Protein AF-A0A183C0P4-F1 (afdb_monomer_lite)

Organism: Globodera pallida (NCBI:txid36090)

Structure (mmCIF, N/CA/C/O backbone):
data_AF-A0A183C0P4-F1
#
_entry.id   AF-A0A183C0P4-F1
#
loop_
_atom_site.group_PDB
_atom_site.id
_atom_site.type_symbol
_atom_site.label_atom_id
_atom_site.label_alt_id
_atom_site.label_comp_id
_atom_site.label_asym_id
_atom_site.label_entity_id
_atom_site.label_seq_id
_atom_site.pdbx_PDB_ins_code
_atom_site.Cartn_x
_atom_site.Cartn_y
_atom_site.Cartn_z
_atom_site.occupancy
_atom_site.B_iso_or_equiv
_atom_site.auth_seq_id
_atom_site.auth_comp_id
_atom_site.auth_asym_id
_atom_site.auth_atom_id
_atom_site.pdbx_PDB_model_num
ATOM 1 N N . MET A 1 1 ? 3.835 -8.643 -32.134 1.00 53.38 1 MET A N 1
ATOM 2 C CA . MET A 1 1 ? 2.927 -7.963 -31.180 1.00 53.38 1 MET A CA 1
ATOM 3 C C . MET A 1 1 ? 2.894 -8.768 -29.889 1.00 53.38 1 MET A C 1
ATOM 5 O O . MET A 1 1 ? 2.517 -9.927 -29.949 1.00 53.38 1 MET A O 1
ATOM 9 N N . LEU A 1 2 ? 3.264 -8.179 -28.748 1.00 73.44 2 LEU A N 1
ATOM 10 C CA . LEU A 1 2 ? 3.282 -8.839 -27.427 1.00 73.44 2 LEU A CA 1
ATOM 11 C C . LEU A 1 2 ? 1.984 -8.591 -26.624 1.00 73.44 2 LEU A C 1
ATOM 13 O O . LEU A 1 2 ? 1.970 -8.641 -25.401 1.00 73.44 2 LEU A O 1
ATOM 17 N N . LYS A 1 3 ? 0.866 -8.333 -27.316 1.00 83.62 3 LYS A N 1
ATOM 18 C CA . LYS A 1 3 ? -0.416 -7.901 -26.720 1.00 83.62 3 LYS A CA 1
ATOM 19 C C . LYS A 1 3 ? -1.080 -8.937 -25.799 1.00 83.62 3 LYS A C 1
ATOM 21 O O . LYS A 1 3 ? -2.045 -8.601 -25.120 1.00 83.62 3 LYS A O 1
ATOM 26 N N . ALA A 1 4 ? -0.609 -10.182 -25.822 1.00 88.38 4 ALA A N 1
ATOM 27 C CA . ALA A 1 4 ? -1.106 -11.281 -24.996 1.00 88.38 4 ALA A CA 1
ATOM 28 C C . ALA A 1 4 ? -0.128 -11.692 -23.883 1.00 88.38 4 ALA A C 1
ATOM 30 O O . ALA A 1 4 ? -0.380 -12.677 -23.203 1.00 88.38 4 ALA A O 1
ATOM 31 N N . LEU A 1 5 ? 0.995 -10.984 -23.724 1.00 89.06 5 LEU A N 1
ATOM 32 C CA . LEU A 1 5 ? 1.997 -11.346 -22.731 1.00 89.06 5 LEU A CA 1
ATOM 33 C C . LEU A 1 5 ? 1.504 -10.987 -21.325 1.00 89.06 5 LEU A C 1
ATOM 35 O O . LEU A 1 5 ? 1.237 -9.821 -21.045 1.00 89.06 5 LEU A O 1
ATOM 39 N N . GLU A 1 6 ? 1.411 -11.995 -20.463 1.00 86.94 6 GLU A N 1
ATOM 40 C CA . GLU A 1 6 ? 0.968 -11.867 -19.067 1.00 86.94 6 GLU A CA 1
ATOM 41 C C . GLU A 1 6 ? 2.141 -11.943 -18.079 1.00 86.94 6 GLU A C 1
ATOM 43 O O . GLU A 1 6 ? 2.114 -11.314 -17.023 1.00 86.94 6 GLU A O 1
ATOM 48 N N . PHE A 1 7 ? 3.211 -12.652 -18.446 1.00 85.75 7 PHE A N 1
ATOM 49 C CA . PHE A 1 7 ? 4.381 -12.874 -17.601 1.00 85.75 7 PHE A CA 1
ATOM 50 C C . PHE A 1 7 ? 5.645 -12.489 -18.361 1.00 85.75 7 PHE A C 1
ATOM 52 O O . PHE A 1 7 ? 5.906 -13.011 -19.447 1.00 85.75 7 PHE A O 1
ATOM 59 N N . LEU A 1 8 ? 6.446 -11.599 -17.780 1.00 89.44 8 LEU A N 1
ATOM 60 C CA . LEU A 1 8 ? 7.737 -11.200 -18.326 1.00 89.44 8 LEU A CA 1
ATOM 61 C C . LEU A 1 8 ? 8.801 -11.235 -17.231 1.00 89.44 8 LEU A C 1
ATOM 63 O O . LEU A 1 8 ? 8.729 -10.494 -16.253 1.00 89.44 8 LEU A O 1
ATOM 67 N N . ASN A 1 9 ? 9.803 -12.095 -17.414 1.00 87.38 9 ASN A N 1
ATOM 68 C CA . ASN A 1 9 ? 10.967 -12.172 -16.542 1.00 87.38 9 ASN A CA 1
ATOM 69 C C . ASN A 1 9 ? 12.213 -11.719 -17.305 1.00 87.38 9 ASN A C 1
ATOM 71 O O . ASN A 1 9 ? 12.623 -12.355 -18.274 1.00 87.38 9 ASN A O 1
ATOM 75 N N . LEU A 1 10 ? 12.799 -10.617 -16.849 1.00 92.56 10 LEU A N 1
ATOM 76 C CA . LEU A 1 10 ? 14.037 -10.029 -17.351 1.00 92.56 10 LEU A CA 1
ATOM 77 C C . LEU A 1 10 ? 15.047 -9.832 -16.209 1.00 92.56 10 LEU A C 1
ATOM 79 O O . LEU A 1 10 ? 15.930 -8.974 -16.286 1.00 92.56 10 LEU A O 1
ATOM 83 N N . ARG A 1 11 ? 14.941 -10.633 -15.147 1.00 89.88 11 ARG A N 1
ATOM 84 C CA . ARG A 1 11 ? 15.821 -10.596 -13.979 1.00 89.88 11 ARG A CA 1
ATOM 85 C C . ARG A 1 11 ? 17.292 -10.773 -14.353 1.00 89.88 11 ARG A C 1
ATOM 87 O O . ARG A 1 11 ? 17.619 -11.597 -15.205 1.00 89.88 11 ARG A O 1
ATOM 94 N N . ARG A 1 12 ? 18.181 -10.076 -13.636 1.00 92.38 12 ARG A N 1
ATOM 95 C CA . ARG A 1 12 ? 19.647 -10.210 -13.745 1.00 92.38 12 ARG A CA 1
ATOM 96 C C . ARG A 1 12 ? 20.168 -9.990 -15.168 1.00 92.38 12 ARG A C 1
ATOM 98 O O . ARG A 1 12 ? 21.035 -10.722 -15.643 1.00 92.38 12 ARG A O 1
ATOM 105 N N . ASN A 1 13 ? 19.638 -8.968 -15.834 1.00 94.81 13 ASN A N 1
ATOM 106 C CA . ASN A 1 13 ? 20.146 -8.471 -17.109 1.00 94.81 13 ASN A CA 1
ATOM 107 C C . ASN A 1 13 ? 20.877 -7.130 -16.902 1.00 94.81 13 ASN A C 1
ATOM 109 O O . ASN A 1 13 ? 21.280 -6.785 -15.794 1.00 94.81 13 ASN A O 1
ATOM 113 N N . ARG A 1 14 ? 21.116 -6.391 -17.990 1.00 96.81 14 ARG A N 1
ATOM 114 C CA . ARG A 1 14 ? 21.806 -5.087 -17.993 1.00 96.81 14 ARG A CA 1
ATOM 115 C C . ARG A 1 14 ? 20.907 -3.976 -18.538 1.00 96.81 14 ARG A C 1
ATOM 117 O O . ARG A 1 14 ? 21.372 -3.095 -19.255 1.00 96.81 14 ARG A O 1
ATOM 124 N N . LEU A 1 15 ? 19.603 -4.073 -18.283 1.00 97.69 15 LEU A N 1
ATOM 125 C CA . LEU A 1 15 ? 18.639 -3.094 -18.780 1.00 97.69 15 LEU A CA 1
ATOM 126 C C . LEU A 1 15 ? 18.822 -1.767 -18.045 1.00 97.69 15 LEU A C 1
ATOM 128 O O . LEU A 1 15 ? 18.859 -1.748 -16.817 1.00 97.69 15 LEU A O 1
ATOM 132 N N . THR A 1 16 ? 18.901 -0.673 -18.800 1.00 97.38 16 THR A N 1
ATOM 133 C CA . THR A 1 16 ? 18.937 0.703 -18.273 1.00 97.38 16 THR A CA 1
ATOM 134 C C . THR A 1 16 ? 17.588 1.412 -18.387 1.00 97.38 16 THR A C 1
ATOM 136 O O . THR A 1 16 ? 17.300 2.325 -17.616 1.00 97.38 16 THR A O 1
ATOM 139 N N . ALA A 1 17 ? 16.739 0.947 -19.306 1.00 96.94 17 ALA A N 1
ATOM 140 C CA . ALA A 1 17 ? 15.355 1.364 -19.480 1.00 96.94 17 ALA A CA 1
ATOM 141 C C . ALA A 1 17 ? 14.513 0.196 -20.018 1.00 96.94 17 ALA A C 1
ATOM 143 O O . ALA A 1 17 ? 15.042 -0.741 -20.625 1.00 96.94 17 ALA A O 1
ATOM 144 N N . LEU A 1 18 ? 13.197 0.271 -19.823 1.00 97.12 18 LEU A N 1
ATOM 145 C CA . LEU A 1 18 ? 12.224 -0.627 -20.441 1.00 97.12 18 LEU A CA 1
ATOM 146 C C . LEU A 1 18 ? 10.919 0.129 -20.704 1.00 97.12 18 LEU A C 1
ATOM 148 O O . LEU A 1 18 ? 10.439 0.843 -19.828 1.00 97.12 18 LEU A O 1
ATOM 152 N N . ASP A 1 19 ? 10.335 -0.077 -21.883 1.00 96.88 19 ASP A N 1
ATOM 153 C CA . ASP A 1 19 ? 8.991 0.384 -22.233 1.00 96.88 19 ASP A CA 1
ATOM 154 C C . ASP A 1 19 ? 8.048 -0.821 -22.319 1.00 96.88 19 ASP A C 1
ATOM 156 O O . ASP A 1 19 ? 8.285 -1.768 -23.076 1.00 96.88 19 ASP A O 1
ATOM 160 N N . VAL A 1 20 ? 6.985 -0.794 -21.513 1.00 96.25 20 VAL A N 1
ATOM 161 C CA . VAL A 1 20 ? 5.982 -1.861 -21.433 1.00 96.25 20 VAL A CA 1
ATOM 162 C C . VAL A 1 20 ? 4.613 -1.459 -21.983 1.00 96.25 20 VAL A C 1
ATOM 164 O O . VAL A 1 20 ? 3.662 -2.235 -21.893 1.00 96.25 20 VAL A O 1
ATOM 167 N N . THR A 1 21 ? 4.499 -0.293 -22.621 1.00 95.44 21 THR A N 1
ATOM 168 C CA . THR A 1 21 ? 3.240 0.238 -23.177 1.00 95.44 21 THR A CA 1
ATOM 169 C C . THR A 1 21 ? 2.577 -0.703 -24.189 1.00 95.44 21 THR A C 1
ATOM 171 O O . THR A 1 21 ? 1.351 -0.780 -24.267 1.00 95.44 21 THR A O 1
ATOM 174 N N . ALA A 1 22 ? 3.367 -1.483 -24.932 1.00 94.62 22 ALA A N 1
ATOM 175 C CA . ALA A 1 22 ? 2.874 -2.450 -25.914 1.00 94.62 22 ALA A CA 1
ATOM 176 C C . ALA A 1 22 ? 2.404 -3.793 -25.309 1.00 94.62 22 ALA A C 1
ATOM 178 O O . ALA A 1 22 ? 2.001 -4.693 -26.058 1.00 94.62 22 ALA A O 1
ATOM 179 N N . MET A 1 23 ? 2.455 -3.944 -23.981 1.00 95.19 23 MET A N 1
ATOM 180 C CA . MET A 1 23 ? 2.153 -5.180 -23.250 1.00 95.19 23 MET A CA 1
ATOM 181 C C . MET A 1 23 ? 1.043 -4.964 -22.200 1.00 95.19 23 MET A C 1
ATOM 183 O O . MET A 1 23 ? 1.246 -5.206 -21.011 1.00 95.19 23 MET A O 1
ATOM 187 N N . PRO A 1 24 ? -0.166 -4.532 -22.615 1.00 93.50 24 PRO A N 1
ATOM 188 C CA . PRO A 1 24 ? -1.228 -4.102 -21.697 1.00 93.50 24 PRO A CA 1
ATOM 189 C C . PRO A 1 24 ? -1.810 -5.225 -20.824 1.00 93.50 24 PRO A C 1
ATOM 191 O O . PRO A 1 24 ? -2.548 -4.941 -19.886 1.00 93.50 24 PRO A O 1
ATOM 194 N N . LYS A 1 25 ? -1.517 -6.493 -21.144 1.00 91.94 25 LYS A N 1
ATOM 195 C CA . LYS A 1 25 ? -1.995 -7.668 -20.404 1.00 91.94 25 LYS A CA 1
ATOM 196 C C . LYS A 1 25 ? -1.002 -8.197 -19.367 1.00 91.94 25 LYS A C 1
ATOM 198 O O . LYS A 1 25 ? -1.283 -9.223 -18.762 1.00 91.94 25 LYS A O 1
ATOM 203 N N . LEU A 1 26 ? 0.131 -7.523 -19.150 1.00 90.94 26 LEU A N 1
ATOM 204 C CA . LEU A 1 26 ? 1.104 -7.966 -18.154 1.00 90.94 26 LEU A CA 1
ATOM 205 C C . LEU A 1 26 ? 0.479 -8.011 -16.760 1.00 90.94 26 LEU A C 1
ATOM 207 O O . LEU A 1 26 ? -0.015 -7.008 -16.244 1.00 90.94 26 LEU A O 1
ATOM 211 N N . GLU A 1 27 ? 0.567 -9.183 -16.147 1.00 85.50 27 GLU A N 1
ATOM 212 C CA . GLU A 1 27 ? 0.211 -9.441 -14.761 1.00 85.50 27 GLU A CA 1
ATOM 213 C C . GLU A 1 27 ? 1.455 -9.494 -13.871 1.00 85.50 27 GLU A C 1
ATOM 215 O O . GLU A 1 27 ? 1.403 -9.062 -12.718 1.00 85.50 27 GLU A O 1
ATOM 220 N N . VAL A 1 28 ? 2.586 -9.972 -14.401 1.00 83.56 28 VAL A N 1
ATOM 221 C CA . VAL A 1 28 ? 3.858 -10.055 -13.674 1.00 83.56 28 VAL A CA 1
ATOM 222 C C . VAL A 1 28 ? 5.023 -9.565 -14.505 1.00 83.56 28 VAL A C 1
ATOM 224 O O . VAL A 1 28 ? 5.238 -10.017 -15.632 1.00 83.56 28 VAL A O 1
ATOM 227 N N . LEU A 1 29 ? 5.815 -8.696 -13.885 1.00 89.94 29 LEU A N 1
ATOM 228 C CA . LEU A 1 29 ? 7.034 -8.143 -14.445 1.00 89.94 29 LEU A CA 1
ATOM 229 C C . LEU A 1 29 ? 8.174 -8.249 -13.425 1.00 89.94 29 LEU A C 1
ATOM 231 O O . LEU A 1 29 ? 8.151 -7.577 -12.396 1.00 89.94 29 LEU A O 1
ATOM 235 N N . ASP A 1 30 ? 9.163 -9.099 -13.707 1.00 88.50 30 ASP A N 1
ATOM 236 C CA . ASP A 1 30 ? 10.391 -9.219 -12.909 1.00 88.50 30 ASP A CA 1
ATOM 237 C C . ASP A 1 30 ? 11.555 -8.538 -13.635 1.00 88.50 30 ASP A C 1
ATOM 239 O O . ASP A 1 30 ? 12.016 -9.006 -14.678 1.00 88.50 30 ASP A O 1
ATOM 243 N N . LEU A 1 31 ? 12.012 -7.419 -13.076 1.00 95.12 31 LEU A N 1
ATOM 244 C CA . LEU A 1 31 ? 13.144 -6.616 -13.538 1.00 95.12 31 LEU A CA 1
ATOM 245 C C . LEU A 1 31 ? 14.251 -6.551 -12.482 1.00 95.12 31 LEU A C 1
ATOM 247 O O . LEU A 1 31 ? 15.139 -5.700 -12.571 1.00 95.12 31 LEU A O 1
ATOM 251 N N . SER A 1 32 ? 14.225 -7.443 -11.492 1.00 91.62 32 SER A N 1
ATOM 252 C CA . SER A 1 32 ? 15.177 -7.404 -10.386 1.00 91.62 32 SER A CA 1
ATOM 253 C C . SER A 1 32 ? 16.622 -7.621 -10.848 1.00 91.62 32 SER A C 1
ATOM 255 O O . SER A 1 32 ? 16.891 -8.414 -11.754 1.00 91.62 32 SER A O 1
ATOM 257 N N . GLY A 1 33 ? 17.581 -6.934 -10.226 1.00 94.00 33 GLY A N 1
ATOM 258 C CA . GLY A 1 33 ? 19.002 -7.078 -10.553 1.00 94.00 33 GLY A CA 1
ATOM 259 C C . GLY A 1 33 ? 19.375 -6.543 -11.938 1.00 94.00 33 GLY A C 1
ATOM 260 O O . GLY A 1 33 ? 20.144 -7.194 -12.641 1.00 94.00 33 GLY A O 1
ATOM 261 N N . ASN A 1 34 ? 18.796 -5.418 -12.356 1.00 97.62 34 ASN A N 1
ATOM 262 C CA . ASN A 1 34 ? 19.158 -4.708 -13.587 1.00 97.62 34 ASN A CA 1
ATOM 263 C C . ASN A 1 34 ? 19.878 -3.385 -13.246 1.00 97.62 34 ASN A C 1
ATOM 265 O O . ASN A 1 34 ? 20.434 -3.227 -12.163 1.00 97.62 34 ASN A O 1
ATOM 269 N N . SER A 1 35 ? 19.936 -2.440 -14.185 1.00 97.94 35 SER A N 1
ATOM 270 C CA . SER A 1 35 ? 20.538 -1.113 -13.996 1.00 97.94 35 SER A CA 1
ATOM 271 C C . SER A 1 35 ? 19.558 -0.006 -14.384 1.00 97.94 35 SER A C 1
ATOM 273 O O . SER A 1 35 ? 19.957 1.015 -14.947 1.00 97.94 35 SER A O 1
ATOM 275 N N . LEU A 1 36 ? 18.260 -0.229 -14.138 1.00 98.25 36 LEU A N 1
ATOM 276 C CA . LEU A 1 36 ? 17.213 0.732 -14.468 1.00 98.25 36 LEU A CA 1
ATOM 277 C C . LEU A 1 36 ? 17.416 2.002 -13.650 1.00 98.25 36 LEU A C 1
ATOM 279 O O . LEU A 1 36 ? 17.458 1.941 -12.425 1.00 98.25 36 LEU A O 1
ATOM 283 N N . GLN A 1 37 ? 17.531 3.135 -14.339 1.00 96.88 37 GLN A N 1
ATOM 284 C CA . GLN A 1 37 ? 17.696 4.454 -13.714 1.00 96.88 37 GLN A CA 1
ATOM 285 C C . GLN A 1 37 ? 16.361 5.179 -13.543 1.00 96.88 37 GLN A C 1
ATOM 287 O O . GLN A 1 37 ? 16.229 6.071 -12.716 1.00 96.88 37 GLN A O 1
ATOM 292 N N . THR A 1 38 ? 15.354 4.778 -14.319 1.00 96.31 38 THR A N 1
ATOM 293 C CA . THR A 1 38 ? 14.017 5.370 -14.305 1.00 96.31 38 THR A CA 1
ATOM 294 C C . THR A 1 38 ? 12.949 4.288 -14.231 1.00 96.31 38 THR A C 1
ATOM 296 O O . THR A 1 38 ? 13.180 3.124 -14.573 1.00 96.31 38 THR A O 1
ATOM 299 N N . TRP A 1 39 ? 11.764 4.681 -13.763 1.00 97.31 39 TRP A N 1
ATOM 300 C CA . TRP A 1 39 ? 10.588 3.818 -13.752 1.00 97.31 39 TRP A CA 1
ATOM 301 C C . TRP A 1 39 ? 10.276 3.284 -15.167 1.00 97.31 39 TRP A C 1
ATOM 303 O O . TRP A 1 39 ? 10.303 4.077 -16.112 1.00 97.31 39 TRP A O 1
ATOM 313 N N . PRO A 1 40 ? 9.951 1.986 -15.348 1.00 97.19 40 PRO A N 1
ATOM 314 C CA . PRO A 1 40 ? 9.652 1.440 -16.671 1.00 97.19 40 PRO A CA 1
ATOM 315 C C . PRO A 1 40 ? 8.453 2.145 -17.314 1.00 97.19 40 PRO A C 1
ATOM 317 O O . PRO A 1 40 ? 7.376 2.227 -16.719 1.00 97.19 40 PRO A O 1
ATOM 320 N N . ALA A 1 41 ? 8.625 2.633 -18.541 1.00 97.19 41 ALA A N 1
ATOM 321 C CA . ALA A 1 41 ? 7.627 3.458 -19.206 1.00 97.19 41 ALA A CA 1
ATOM 322 C C . ALA A 1 41 ? 6.310 2.689 -19.394 1.00 97.19 41 ALA A C 1
ATOM 324 O O . ALA A 1 41 ? 6.277 1.598 -19.968 1.00 97.19 41 ALA A O 1
ATOM 325 N N . GLY A 1 42 ? 5.216 3.267 -18.892 1.00 95.00 42 GLY A N 1
ATOM 326 C CA . GLY A 1 42 ? 3.873 2.706 -18.989 1.00 95.00 42 GLY A CA 1
ATOM 327 C C . GLY A 1 42 ? 3.528 1.656 -17.931 1.00 95.00 42 GLY A C 1
ATOM 328 O O . GLY A 1 42 ? 2.374 1.227 -17.893 1.00 95.00 42 GLY A O 1
ATOM 329 N N . ALA A 1 43 ? 4.457 1.259 -17.053 1.00 95.31 43 ALA A N 1
ATOM 330 C CA . ALA A 1 43 ? 4.184 0.240 -16.035 1.00 95.31 43 ALA A CA 1
ATOM 331 C C . ALA A 1 43 ? 3.129 0.685 -15.006 1.00 95.31 43 ALA A C 1
ATOM 333 O O . ALA A 1 43 ? 2.363 -0.135 -14.502 1.00 95.31 43 ALA A O 1
ATOM 334 N N . GLU A 1 44 ? 3.021 1.988 -14.743 1.00 93.62 44 GLU A N 1
ATOM 335 C CA . GLU A 1 44 ? 1.995 2.582 -13.883 1.00 93.62 44 GLU A CA 1
ATOM 336 C C . GLU A 1 44 ? 0.584 2.525 -14.493 1.00 93.62 44 GLU A C 1
ATOM 338 O O . GLU A 1 44 ? -0.404 2.615 -13.766 1.00 93.62 44 GLU A O 1
ATOM 343 N N . ASN A 1 45 ? 0.479 2.332 -15.812 1.00 94.31 45 ASN A N 1
ATOM 344 C CA . ASN A 1 45 ? -0.796 2.234 -16.530 1.00 94.31 45 ASN A CA 1
ATOM 345 C C . ASN A 1 45 ? -1.265 0.780 -16.712 1.00 94.31 45 ASN A C 1
ATOM 347 O O . ASN A 1 45 ? -2.365 0.544 -17.214 1.00 94.31 45 ASN A O 1
ATOM 351 N N . LEU A 1 46 ? -0.465 -0.204 -16.286 1.00 91.62 46 LEU A N 1
ATOM 352 C CA . LEU A 1 46 ? -0.837 -1.615 -16.329 1.00 91.62 46 LEU A CA 1
ATOM 353 C C . LEU A 1 46 ? -1.813 -1.938 -15.188 1.00 91.62 46 LEU A C 1
ATOM 355 O O . LEU A 1 46 ? -1.418 -2.308 -14.075 1.00 91.62 46 LEU A O 1
ATOM 359 N N . SER A 1 47 ? -3.109 -1.796 -15.465 1.00 85.94 47 SER A N 1
ATOM 360 C CA . SER A 1 47 ? -4.192 -2.080 -14.511 1.00 85.94 47 SER A CA 1
ATOM 361 C C . SER A 1 47 ? -4.251 -3.553 -14.099 1.00 85.94 47 SER A C 1
ATOM 363 O O . SER A 1 47 ? -4.567 -3.847 -12.949 1.00 85.94 47 SER A O 1
ATOM 365 N N . GLY A 1 48 ? -3.892 -4.464 -15.009 1.00 84.75 48 GLY A N 1
ATOM 366 C CA . GLY A 1 48 ? -3.816 -5.905 -14.757 1.00 84.75 48 GLY A CA 1
ATOM 367 C C . GLY A 1 48 ? -2.556 -6.362 -14.018 1.00 84.75 48 GLY A C 1
ATOM 368 O O . GLY A 1 48 ? -2.509 -7.506 -13.573 1.00 84.75 48 GLY A O 1
ATOM 369 N N . LEU A 1 49 ? -1.551 -5.491 -13.854 1.00 85.69 49 LEU A N 1
ATOM 370 C CA . LEU A 1 49 ? -0.297 -5.858 -13.199 1.00 85.69 49 LEU A CA 1
ATOM 371 C C . LEU A 1 49 ? -0.556 -6.134 -11.717 1.00 85.69 49 LEU A C 1
ATOM 373 O O . LEU A 1 49 ? -1.092 -5.278 -11.010 1.00 85.69 49 LEU A O 1
ATOM 377 N N . LYS A 1 50 ? -0.159 -7.324 -11.271 1.00 79.88 50 LYS A N 1
ATOM 378 C CA . LYS A 1 50 ? -0.288 -7.851 -9.907 1.00 79.88 50 LYS A CA 1
ATOM 379 C C . LYS A 1 50 ? 1.047 -7.846 -9.168 1.00 79.88 50 LYS A C 1
ATOM 381 O O . LYS A 1 50 ? 1.046 -7.811 -7.942 1.00 79.88 50 LYS A O 1
ATOM 386 N N . TRP A 1 51 ? 2.160 -7.892 -9.900 1.00 81.56 51 TRP A N 1
ATOM 387 C CA . TRP A 1 51 ? 3.506 -7.936 -9.335 1.00 81.56 51 TRP A CA 1
ATOM 388 C C . TRP A 1 51 ? 4.519 -7.219 -10.229 1.00 81.56 51 TRP A C 1
ATOM 390 O O . TRP A 1 51 ? 4.628 -7.528 -11.419 1.00 81.56 51 TRP A O 1
ATOM 400 N N . LEU A 1 52 ? 5.280 -6.298 -9.640 1.00 89.38 52 LEU A N 1
ATOM 401 C CA . LEU A 1 52 ? 6.384 -5.580 -10.266 1.00 89.38 52 LEU A CA 1
ATOM 402 C C . LEU A 1 52 ? 7.624 -5.663 -9.375 1.00 89.38 52 LEU A C 1
ATOM 404 O O . LEU A 1 52 ? 7.676 -5.052 -8.310 1.00 89.38 52 LEU A O 1
ATOM 408 N N . ASP A 1 53 ? 8.640 -6.399 -9.811 1.00 88.19 53 ASP A N 1
ATOM 409 C CA . ASP A 1 53 ? 9.910 -6.480 -9.094 1.00 88.19 53 ASP A CA 1
ATOM 410 C C . ASP A 1 53 ? 10.948 -5.555 -9.729 1.00 88.19 53 ASP A C 1
ATOM 412 O O . ASP A 1 53 ? 11.395 -5.794 -10.848 1.00 88.19 53 ASP A O 1
ATOM 416 N N . LEU A 1 54 ? 11.326 -4.499 -9.014 1.00 93.75 54 LEU A N 1
ATOM 417 C CA . LEU A 1 54 ? 12.343 -3.522 -9.407 1.00 93.75 54 LEU A CA 1
ATOM 418 C C . LEU A 1 54 ? 13.521 -3.521 -8.427 1.00 93.75 54 LEU A C 1
ATOM 420 O O . LEU A 1 54 ? 14.302 -2.569 -8.396 1.00 93.75 54 LEU A O 1
ATOM 424 N N . ARG A 1 55 ? 13.671 -4.574 -7.616 1.00 91.81 55 ARG A N 1
ATOM 425 C CA . ARG A 1 55 ? 14.752 -4.650 -6.633 1.00 91.81 55 ARG A CA 1
ATOM 426 C C . ARG A 1 55 ? 16.121 -4.655 -7.290 1.00 91.81 55 ARG A C 1
ATOM 428 O O . ARG A 1 55 ? 16.263 -5.131 -8.414 1.00 91.81 55 ARG A O 1
ATOM 435 N N . ASP A 1 56 ? 17.121 -4.171 -6.566 1.00 94.44 56 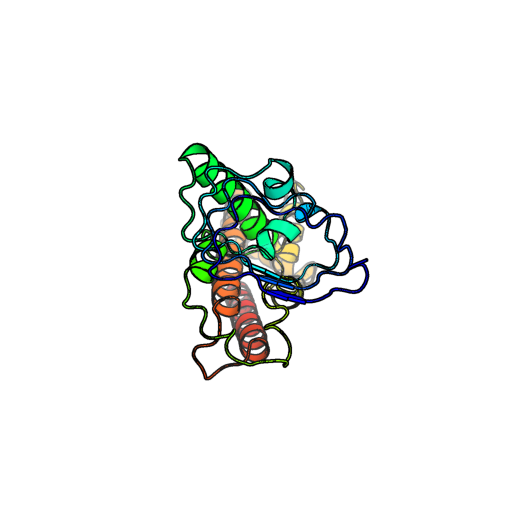ASP A N 1
ATOM 436 C CA . ASP A 1 56 ? 18.518 -4.178 -7.010 1.00 94.44 56 ASP A CA 1
ATOM 437 C C . ASP A 1 56 ? 18.674 -3.531 -8.404 1.00 94.44 56 ASP A C 1
ATOM 439 O O . ASP A 1 56 ? 19.155 -4.152 -9.351 1.00 94.44 56 ASP A O 1
ATOM 443 N N . ASN A 1 57 ? 18.178 -2.300 -8.537 1.00 98.00 57 ASN A N 1
ATOM 444 C CA . ASN A 1 57 ? 18.308 -1.456 -9.727 1.00 98.00 57 ASN A CA 1
ATOM 445 C C . ASN A 1 57 ? 19.022 -0.140 -9.357 1.00 98.00 57 ASN A C 1
ATOM 447 O O . ASN A 1 57 ? 19.668 -0.038 -8.315 1.00 98.00 57 ASN A O 1
ATOM 451 N N . SER A 1 58 ? 18.970 0.865 -10.229 1.00 97.88 58 SER A N 1
ATOM 452 C CA . SER A 1 58 ? 19.646 2.155 -10.056 1.00 97.88 58 SER A CA 1
ATOM 453 C C . SER A 1 58 ? 18.663 3.330 -10.011 1.00 97.88 58 SER A C 1
ATOM 455 O O . SER A 1 58 ? 19.013 4.426 -10.436 1.00 97.88 58 SER A O 1
ATOM 457 N N . LEU A 1 59 ? 17.436 3.104 -9.522 1.00 97.69 59 LEU A N 1
ATOM 458 C CA . LEU A 1 59 ? 16.427 4.156 -9.393 1.00 97.69 59 LEU A CA 1
ATOM 459 C C . LEU A 1 59 ? 16.852 5.158 -8.312 1.00 97.69 59 LEU A C 1
ATOM 461 O O . LEU A 1 59 ? 16.998 4.782 -7.149 1.00 97.69 59 LEU A O 1
ATOM 465 N N . ASP A 1 60 ? 17.013 6.424 -8.691 1.00 96.69 60 ASP A N 1
ATOM 466 C CA . ASP A 1 60 ? 17.283 7.523 -7.754 1.00 96.69 60 ASP A CA 1
ATOM 467 C C . ASP A 1 60 ? 16.000 8.195 -7.238 1.00 96.69 60 ASP A C 1
ATOM 469 O O . ASP A 1 60 ? 15.981 8.792 -6.162 1.00 96.69 60 ASP A O 1
ATOM 473 N N . SER A 1 61 ? 14.906 8.053 -7.985 1.00 96.56 61 SER A N 1
ATOM 474 C CA . SER A 1 61 ? 13.640 8.742 -7.775 1.00 96.56 61 SER A CA 1
ATOM 475 C C . SER A 1 61 ? 12.472 7.934 -8.345 1.00 96.56 61 SER A C 1
ATOM 477 O O . SER A 1 61 ? 12.643 6.953 -9.074 1.00 96.56 61 SER A O 1
ATOM 479 N N . LEU A 1 62 ? 11.251 8.330 -7.977 1.00 96.44 62 LEU A N 1
ATOM 480 C CA . LEU A 1 62 ? 10.011 7.764 -8.503 1.00 96.44 62 LEU A CA 1
ATOM 481 C C . LEU A 1 62 ? 9.147 8.886 -9.087 1.00 96.44 62 LEU A C 1
ATOM 483 O O . LEU A 1 62 ? 9.069 9.957 -8.482 1.00 96.44 62 LEU A O 1
ATOM 487 N N . PRO A 1 63 ? 8.443 8.651 -10.208 1.00 95.94 63 PRO A N 1
ATOM 488 C CA . PRO A 1 63 ? 7.484 9.615 -10.730 1.00 95.94 63 PRO A CA 1
ATOM 489 C C . PRO A 1 63 ? 6.401 9.950 -9.695 1.00 95.94 63 PRO A C 1
ATOM 491 O O . PRO A 1 63 ? 5.892 9.056 -9.015 1.00 95.94 63 PRO A O 1
ATOM 494 N N . GLU A 1 64 ? 5.957 11.209 -9.642 1.00 94.50 64 GLU A N 1
ATOM 495 C CA . GLU A 1 64 ? 4.878 11.645 -8.736 1.00 94.50 64 GLU A CA 1
ATOM 496 C C . GLU A 1 64 ? 3.614 10.788 -8.880 1.00 94.50 64 GLU A C 1
ATOM 498 O O . GLU A 1 64 ? 2.970 10.428 -7.898 1.00 94.50 64 GLU A O 1
ATOM 503 N N . ARG A 1 65 ? 3.289 10.388 -10.115 1.00 93.56 65 ARG A N 1
ATOM 504 C CA . ARG A 1 65 ? 2.143 9.523 -10.412 1.00 93.56 65 ARG A CA 1
ATOM 505 C C . ARG A 1 65 ? 2.259 8.149 -9.748 1.00 93.56 65 ARG A C 1
ATOM 507 O O . ARG A 1 65 ? 1.260 7.635 -9.259 1.00 93.56 65 ARG A O 1
ATOM 514 N N . VAL A 1 66 ? 3.461 7.572 -9.693 1.00 94.69 66 VAL A N 1
ATOM 515 C CA . VAL A 1 66 ? 3.708 6.299 -8.996 1.00 94.69 66 VAL A CA 1
ATOM 516 C C . VAL A 1 66 ? 3.504 6.489 -7.496 1.00 94.69 66 VAL A C 1
ATOM 518 O O . VAL A 1 66 ? 2.818 5.690 -6.870 1.00 94.69 66 VAL A O 1
ATOM 521 N N . LEU A 1 67 ? 4.015 7.588 -6.935 1.00 94.25 67 LEU A N 1
ATOM 522 C CA . LEU A 1 67 ? 3.846 7.929 -5.521 1.00 94.25 67 LEU A CA 1
ATOM 523 C C . LEU A 1 67 ? 2.394 8.247 -5.134 1.00 94.25 67 LEU A C 1
ATOM 525 O O . LEU A 1 67 ? 2.029 8.090 -3.970 1.00 94.25 67 LEU A O 1
ATOM 529 N N . ALA A 1 68 ? 1.569 8.707 -6.074 1.00 92.69 68 ALA A N 1
ATOM 530 C CA . ALA A 1 68 ? 0.168 9.054 -5.844 1.00 92.69 68 ALA A CA 1
ATOM 531 C C . ALA A 1 68 ? -0.788 7.853 -5.936 1.00 92.69 68 ALA A C 1
ATOM 533 O O . ALA A 1 68 ? -1.857 7.885 -5.330 1.00 92.69 68 ALA A O 1
ATOM 534 N N . ILE A 1 69 ? -0.428 6.803 -6.683 1.00 90.00 69 ILE A N 1
ATOM 535 C CA . ILE A 1 69 ? -1.306 5.654 -6.928 1.00 90.00 69 ILE A CA 1
ATOM 536 C C . ILE A 1 69 ? -0.937 4.504 -5.987 1.00 90.00 69 ILE A C 1
ATOM 538 O O . ILE A 1 69 ? -0.031 3.713 -6.254 1.00 90.00 69 ILE A O 1
ATOM 542 N N . ASP A 1 70 ? -1.705 4.370 -4.907 1.00 88.00 70 ASP A N 1
ATOM 543 C CA . ASP A 1 70 ? -1.485 3.370 -3.855 1.00 88.00 70 ASP A CA 1
ATOM 544 C C . ASP A 1 70 ? -1.391 1.935 -4.404 1.00 88.00 70 ASP A C 1
ATOM 546 O O . ASP A 1 70 ? -0.526 1.163 -3.993 1.00 88.00 70 ASP A O 1
ATOM 550 N N . SER A 1 71 ? -2.225 1.584 -5.388 1.00 83.69 71 SER A N 1
ATOM 551 C CA . SER A 1 71 ? -2.228 0.248 -6.000 1.00 83.69 71 SER A CA 1
ATOM 552 C C . SER A 1 71 ? -0.969 -0.062 -6.810 1.00 83.69 71 SER A C 1
ATOM 554 O O . SER A 1 71 ? -0.619 -1.233 -6.942 1.00 83.69 71 SER A O 1
ATOM 556 N N . VAL A 1 72 ? -0.278 0.954 -7.342 1.00 88.94 72 VAL A N 1
ATOM 557 C CA . VAL A 1 72 ? 1.001 0.787 -8.047 1.00 88.94 72 VAL A CA 1
ATOM 558 C C . VAL A 1 72 ? 2.118 0.543 -7.046 1.00 88.94 72 VAL A C 1
ATOM 560 O O . VAL A 1 72 ? 2.896 -0.390 -7.229 1.00 88.94 72 VAL A O 1
ATOM 563 N N . LEU A 1 73 ? 2.168 1.306 -5.955 1.00 88.25 73 LEU A N 1
ATOM 564 C CA . LEU A 1 73 ? 3.164 1.085 -4.906 1.00 88.25 73 LEU A CA 1
ATOM 565 C C . LEU A 1 73 ? 2.980 -0.264 -4.204 1.00 88.25 73 LEU A C 1
ATOM 567 O O . LEU A 1 73 ? 3.959 -0.971 -4.003 1.00 88.25 73 LEU A O 1
ATOM 571 N N . LEU A 1 74 ? 1.740 -0.661 -3.899 1.00 81.31 74 LEU A N 1
ATOM 572 C CA . LEU A 1 74 ? 1.434 -1.929 -3.220 1.00 81.31 74 LEU A CA 1
ATOM 573 C C . LEU A 1 74 ? 1.900 -3.176 -3.984 1.00 81.31 74 LEU A C 1
ATOM 575 O O . LEU A 1 74 ? 2.158 -4.205 -3.366 1.00 81.31 74 LEU A O 1
ATOM 579 N N . LYS A 1 75 ? 1.983 -3.104 -5.315 1.00 81.75 75 LYS A N 1
ATOM 580 C CA . LYS A 1 75 ? 2.440 -4.214 -6.165 1.00 81.75 75 LYS A CA 1
ATOM 581 C C . LYS A 1 75 ? 3.916 -4.137 -6.549 1.00 81.75 75 LYS A C 1
ATOM 583 O O . LYS A 1 75 ? 4.367 -4.987 -7.314 1.00 81.75 75 LYS A O 1
ATOM 588 N N . SER A 1 76 ? 4.639 -3.120 -6.079 1.00 87.81 76 SER A N 1
ATOM 589 C CA . SER A 1 76 ? 6.006 -2.825 -6.508 1.00 87.81 76 SER A CA 1
ATOM 590 C C . SER A 1 76 ? 7.023 -3.119 -5.415 1.00 87.81 76 SER A C 1
ATOM 592 O O . SER A 1 76 ? 6.873 -2.682 -4.279 1.00 87.81 76 SER A O 1
ATOM 594 N N . HIS A 1 77 ? 8.103 -3.804 -5.777 1.00 86.69 77 HIS A N 1
ATOM 595 C CA . HIS A 1 77 ? 9.216 -4.107 -4.881 1.00 86.69 77 HIS A CA 1
ATOM 596 C C . HIS A 1 77 ? 10.428 -3.266 -5.266 1.00 86.69 77 HIS A C 1
ATOM 598 O O . HIS A 1 77 ? 10.934 -3.391 -6.378 1.00 86.69 77 HIS A O 1
ATOM 604 N N . LEU A 1 78 ? 10.886 -2.403 -4.354 1.00 91.31 78 LEU A N 1
ATOM 605 C CA . LEU A 1 78 ? 11.830 -1.323 -4.679 1.00 91.31 78 LEU A CA 1
ATOM 606 C C . LEU A 1 78 ? 13.129 -1.356 -3.860 1.00 91.31 78 LEU A C 1
ATOM 608 O O . LEU A 1 78 ? 13.964 -0.463 -3.991 1.00 91.31 78 LEU A O 1
ATOM 612 N N . THR A 1 79 ? 13.330 -2.360 -3.007 1.00 89.62 79 THR A N 1
ATOM 613 C CA . THR A 1 79 ? 14.539 -2.472 -2.170 1.00 89.62 79 THR A CA 1
ATOM 614 C C . THR A 1 79 ? 15.812 -2.602 -3.006 1.00 89.62 79 THR A C 1
ATOM 616 O O . THR A 1 79 ? 15.788 -3.209 -4.070 1.00 89.62 79 THR A O 1
ATOM 619 N N . GLY A 1 80 ? 16.941 -2.097 -2.508 1.00 91.56 80 GLY A N 1
ATOM 620 C CA . GLY A 1 80 ? 18.217 -2.188 -3.230 1.00 91.56 80 GLY A CA 1
ATOM 621 C C . GLY A 1 80 ? 18.362 -1.171 -4.367 1.00 91.56 80 GLY A C 1
ATOM 622 O O . GLY A 1 80 ? 19.212 -1.352 -5.229 1.00 91.56 80 GLY A O 1
ATOM 623 N N . ASN A 1 81 ? 17.543 -0.115 -4.375 1.00 96.25 81 ASN A N 1
ATOM 624 C CA . ASN A 1 81 ? 17.716 1.042 -5.252 1.00 96.25 81 ASN A CA 1
ATOM 625 C C . ASN A 1 81 ? 18.376 2.210 -4.495 1.00 96.25 81 ASN A C 1
ATOM 627 O O . ASN A 1 81 ? 18.073 2.401 -3.313 1.00 96.25 81 ASN A O 1
ATOM 631 N N . PRO A 1 82 ? 19.246 2.996 -5.152 1.00 96.94 82 PRO A N 1
ATOM 632 C CA . PRO A 1 82 ? 19.944 4.137 -4.565 1.00 96.94 82 PRO A CA 1
ATOM 633 C C . PRO A 1 82 ? 19.067 5.401 -4.563 1.00 96.94 82 PRO A C 1
ATOM 635 O O . PRO A 1 82 ? 19.430 6.412 -5.161 1.00 96.94 82 PRO A O 1
ATOM 638 N N . PHE A 1 83 ? 17.906 5.350 -3.906 1.00 96.44 83 PHE A N 1
ATOM 639 C CA . PHE A 1 83 ? 17.010 6.505 -3.824 1.00 96.44 83 PHE A CA 1
ATOM 640 C C . PHE A 1 83 ? 17.693 7.700 -3.147 1.00 96.44 83 PHE A C 1
ATOM 642 O O . PHE A 1 83 ? 18.393 7.546 -2.144 1.00 96.44 83 PHE A O 1
ATOM 649 N N . SER A 1 84 ? 17.460 8.904 -3.673 1.00 96.81 84 SER A N 1
ATOM 650 C CA . SER A 1 84 ? 17.871 10.137 -3.001 1.00 96.81 84 SER A CA 1
ATOM 651 C C . SER A 1 84 ? 17.130 10.301 -1.669 1.00 96.81 84 SER A C 1
ATOM 653 O O . SER A 1 84 ? 16.067 9.711 -1.456 1.00 96.81 84 SER A O 1
ATOM 655 N N . ALA A 1 85 ? 17.646 11.146 -0.774 1.00 96.38 85 ALA A N 1
ATOM 656 C CA . ALA A 1 85 ? 16.988 11.420 0.506 1.00 96.38 85 ALA A CA 1
ATOM 657 C C . ALA A 1 85 ? 15.553 11.953 0.315 1.00 96.38 85 ALA A C 1
ATOM 659 O O . ALA A 1 85 ? 14.635 11.592 1.054 1.00 96.38 85 ALA A O 1
ATOM 660 N N . GLU A 1 86 ? 15.341 12.773 -0.715 1.00 96.31 86 GLU A N 1
ATOM 661 C CA . GLU A 1 86 ? 14.036 13.310 -1.094 1.00 96.31 86 GLU A CA 1
ATOM 662 C C . GLU A 1 86 ? 13.101 12.199 -1.586 1.00 96.31 86 GLU A C 1
ATOM 664 O O . GLU A 1 86 ? 11.944 12.127 -1.162 1.00 96.31 86 GLU A O 1
ATOM 669 N N . ALA A 1 87 ? 13.599 11.300 -2.439 1.00 94.88 87 ALA A N 1
ATOM 670 C CA . ALA A 1 87 ? 12.828 10.170 -2.944 1.00 94.88 87 ALA A CA 1
ATOM 671 C C . ALA A 1 87 ? 12.464 9.177 -1.829 1.00 94.88 87 ALA A C 1
ATOM 673 O O . ALA A 1 87 ? 11.325 8.710 -1.766 1.00 94.88 87 ALA A O 1
ATOM 674 N N . GLU A 1 88 ? 13.384 8.896 -0.902 1.00 94.56 88 GLU A N 1
ATOM 675 C CA . GLU A 1 88 ? 13.112 8.071 0.277 1.00 94.56 88 GLU A CA 1
ATOM 676 C C . GLU A 1 88 ? 12.054 8.701 1.190 1.00 94.56 88 GLU A C 1
ATOM 678 O O . GLU A 1 88 ? 11.163 7.998 1.685 1.00 94.56 88 GLU A O 1
ATOM 683 N N . ALA A 1 89 ? 12.111 10.020 1.397 1.00 95.50 89 ALA A N 1
ATOM 684 C CA . ALA A 1 89 ? 11.117 10.750 2.178 1.00 95.50 89 ALA A CA 1
ATOM 685 C C . ALA A 1 89 ? 9.734 10.716 1.506 1.00 95.50 89 ALA A C 1
ATOM 687 O O . ALA A 1 89 ? 8.723 10.454 2.170 1.00 95.50 89 ALA A O 1
ATOM 688 N N . ALA A 1 90 ? 9.679 10.904 0.186 1.00 95.75 90 ALA A N 1
ATOM 689 C CA . ALA A 1 90 ? 8.445 10.830 -0.589 1.00 95.75 90 ALA A CA 1
ATOM 690 C C . ALA A 1 90 ? 7.846 9.413 -0.578 1.00 95.75 90 ALA A C 1
ATOM 692 O O . ALA A 1 90 ? 6.651 9.245 -0.325 1.00 95.75 90 ALA A O 1
ATOM 693 N N . LEU A 1 91 ? 8.678 8.382 -0.751 1.00 94.00 91 LEU A N 1
ATOM 694 C CA . LEU A 1 91 ? 8.268 6.980 -0.667 1.00 94.00 91 LEU A CA 1
ATOM 695 C C . LEU A 1 91 ? 7.774 6.617 0.739 1.00 94.00 91 LEU A C 1
ATOM 697 O O . LEU A 1 91 ? 6.765 5.927 0.882 1.00 94.00 91 LEU A O 1
ATOM 701 N N . THR A 1 92 ? 8.444 7.104 1.784 1.00 92.94 92 THR A N 1
ATOM 702 C CA . THR A 1 92 ? 8.024 6.902 3.180 1.00 92.94 92 THR A CA 1
ATOM 703 C C . THR A 1 92 ? 6.685 7.578 3.456 1.00 92.94 92 THR A C 1
ATOM 705 O O . THR A 1 92 ? 5.815 6.983 4.091 1.00 92.94 92 THR A O 1
ATOM 708 N N . THR A 1 93 ? 6.480 8.782 2.925 1.00 94.88 93 THR A N 1
ATOM 709 C CA . THR A 1 93 ? 5.209 9.509 3.033 1.00 94.88 93 THR A CA 1
ATOM 710 C C . THR A 1 93 ? 4.082 8.763 2.318 1.00 94.88 93 THR A C 1
ATOM 712 O O . THR A 1 93 ? 3.016 8.552 2.897 1.00 94.88 93 THR A O 1
ATOM 715 N N . ALA A 1 94 ? 4.324 8.296 1.090 1.00 93.62 94 ALA A N 1
ATOM 716 C CA . ALA A 1 94 ? 3.346 7.530 0.322 1.00 93.62 94 ALA A CA 1
ATOM 717 C C . ALA A 1 94 ? 2.996 6.199 1.008 1.00 93.62 94 ALA A C 1
ATOM 719 O O . ALA A 1 94 ? 1.820 5.887 1.188 1.00 93.62 94 ALA A O 1
ATOM 720 N N . ARG A 1 95 ? 3.997 5.450 1.491 1.00 90.62 95 ARG A N 1
ATOM 721 C CA . ARG A 1 95 ? 3.779 4.230 2.286 1.00 90.62 95 ARG A CA 1
ATOM 722 C C . ARG A 1 95 ? 3.003 4.513 3.566 1.00 90.62 95 ARG A C 1
ATOM 724 O O . ARG A 1 95 ? 2.067 3.784 3.864 1.00 90.62 95 ARG A O 1
ATOM 731 N N . GLY A 1 96 ? 3.325 5.592 4.276 1.00 90.38 96 GLY A N 1
ATOM 732 C CA . GLY A 1 96 ? 2.603 6.000 5.480 1.00 90.38 96 GLY A CA 1
ATOM 733 C C . GLY A 1 96 ? 1.127 6.307 5.212 1.00 90.38 96 GLY A C 1
ATOM 734 O O . GLY A 1 96 ? 0.276 5.935 6.017 1.00 90.38 96 GLY A O 1
ATOM 735 N N . ARG A 1 97 ? 0.797 6.916 4.064 1.00 91.12 97 ARG A N 1
ATOM 736 C CA . ARG A 1 97 ? -0.594 7.132 3.622 1.00 91.12 97 ARG A CA 1
ATOM 737 C C . ARG A 1 97 ? -1.322 5.809 3.364 1.00 91.12 97 ARG A C 1
ATOM 739 O O . ARG A 1 97 ? -2.457 5.637 3.811 1.00 91.12 97 ARG A O 1
ATOM 746 N N . ILE A 1 98 ? -0.671 4.872 2.678 1.00 86.50 98 ILE A N 1
ATOM 747 C CA . ILE A 1 98 ? -1.223 3.536 2.409 1.00 86.50 98 ILE A CA 1
ATOM 748 C C . ILE A 1 98 ? -1.438 2.782 3.726 1.00 86.50 98 ILE A C 1
ATOM 750 O O . ILE A 1 98 ? -2.505 2.226 3.964 1.00 86.50 98 ILE A O 1
ATOM 754 N N . GLU A 1 99 ? -0.457 2.804 4.624 1.00 87.50 99 GLU A N 1
ATOM 755 C CA . GLU A 1 99 ? -0.556 2.166 5.936 1.00 87.50 99 GLU A CA 1
ATOM 756 C C . GLU A 1 99 ? -1.668 2.790 6.787 1.00 87.50 99 GLU A C 1
ATOM 758 O O . GLU A 1 99 ? -2.432 2.078 7.439 1.00 87.50 99 GLU A O 1
ATOM 763 N N . ALA A 1 100 ? -1.808 4.117 6.756 1.00 86.00 100 ALA A N 1
ATOM 764 C CA . ALA A 1 100 ? -2.860 4.829 7.468 1.00 86.00 100 ALA A CA 1
ATOM 765 C C . ALA A 1 100 ? -4.257 4.431 6.978 1.00 86.00 100 ALA A C 1
ATOM 767 O O . ALA A 1 100 ? -5.097 4.088 7.808 1.00 86.00 100 ALA A O 1
ATOM 768 N N . SER A 1 101 ? -4.475 4.437 5.659 1.00 83.88 101 SER A N 1
ATOM 769 C CA . SER A 1 101 ? -5.765 4.107 5.038 1.00 83.88 101 SER A CA 1
ATOM 770 C C . SER A 1 101 ? -6.144 2.633 5.183 1.00 83.88 101 SER A C 1
ATOM 772 O O . SER A 1 101 ? -7.320 2.320 5.336 1.00 83.88 101 SER A O 1
ATOM 774 N N . ASN A 1 102 ? -5.157 1.735 5.204 1.00 78.12 102 ASN A N 1
ATOM 775 C CA . ASN A 1 102 ? -5.377 0.298 5.368 1.00 78.12 102 ASN A CA 1
ATOM 776 C C . ASN A 1 102 ? -5.337 -0.154 6.839 1.00 78.12 102 ASN A C 1
ATOM 778 O O . ASN A 1 102 ? -5.494 -1.335 7.122 1.00 78.12 102 ASN A O 1
ATOM 782 N N . GLY A 1 103 ? -5.108 0.747 7.800 1.00 81.56 103 GLY A N 1
ATOM 783 C CA . GLY A 1 103 ? -5.012 0.375 9.214 1.00 81.56 103 GLY A CA 1
ATOM 784 C C . GLY A 1 103 ? -3.817 -0.519 9.538 1.00 81.56 103 GLY A C 1
ATOM 785 O O . GLY A 1 103 ? -3.885 -1.317 10.468 1.00 81.56 103 GLY A O 1
ATOM 786 N N . LEU A 1 104 ? -2.724 -0.390 8.793 1.00 82.94 104 LEU A N 1
ATOM 787 C CA . LEU A 1 104 ? -1.450 -1.033 9.095 1.00 82.94 104 LEU A CA 1
ATOM 788 C C . LEU A 1 104 ? -0.638 -0.194 10.099 1.00 82.94 104 LEU A C 1
ATOM 790 O O . LEU A 1 104 ? -0.851 1.021 10.231 1.00 82.94 104 LEU A O 1
ATOM 794 N N . PRO A 1 105 ? 0.312 -0.815 10.821 1.00 84.62 105 PRO A N 1
ATOM 795 C CA . PRO A 1 105 ? 1.275 -0.070 11.616 1.00 84.62 105 PRO A CA 1
ATOM 796 C C . PRO A 1 105 ? 2.308 0.617 10.713 1.00 84.62 105 PRO A C 1
ATOM 798 O O . PRO A 1 105 ? 2.609 0.142 9.617 1.00 84.62 105 PRO A O 1
ATOM 801 N N . ARG A 1 106 ? 2.879 1.727 11.198 1.00 85.00 106 ARG A N 1
ATOM 802 C CA . ARG A 1 106 ? 3.920 2.464 10.468 1.00 85.00 106 ARG A CA 1
ATOM 803 C C . ARG A 1 106 ? 5.112 1.560 10.153 1.00 85.00 106 ARG A C 1
ATOM 805 O O . ARG A 1 106 ? 5.637 0.897 11.046 1.00 85.00 106 ARG A O 1
ATOM 812 N N . GLY A 1 107 ? 5.557 1.575 8.902 1.00 83.62 107 GLY A N 1
ATOM 813 C CA . GLY A 1 107 ? 6.698 0.796 8.423 1.00 83.62 107 GLY A CA 1
ATOM 814 C C . GLY A 1 107 ? 6.388 -0.669 8.100 1.00 83.62 107 GLY A C 1
ATOM 815 O O . GLY A 1 107 ? 7.303 -1.389 7.698 1.00 83.62 107 GLY A O 1
ATOM 816 N N . ALA A 1 108 ? 5.133 -1.115 8.224 1.00 82.06 108 ALA A N 1
ATOM 817 C CA . ALA A 1 108 ? 4.713 -2.469 7.867 1.00 82.06 108 ALA A CA 1
ATOM 818 C C . ALA A 1 108 ? 5.073 -2.834 6.422 1.00 82.06 108 ALA A C 1
ATOM 820 O O . ALA A 1 108 ? 5.591 -3.926 6.180 1.00 82.06 108 ALA A O 1
ATOM 821 N N . LEU A 1 109 ? 4.848 -1.918 5.474 1.00 81.44 109 LEU A N 1
ATOM 822 C CA . LEU A 1 109 ? 5.125 -2.160 4.056 1.00 81.44 109 LEU A CA 1
ATOM 823 C C . LEU 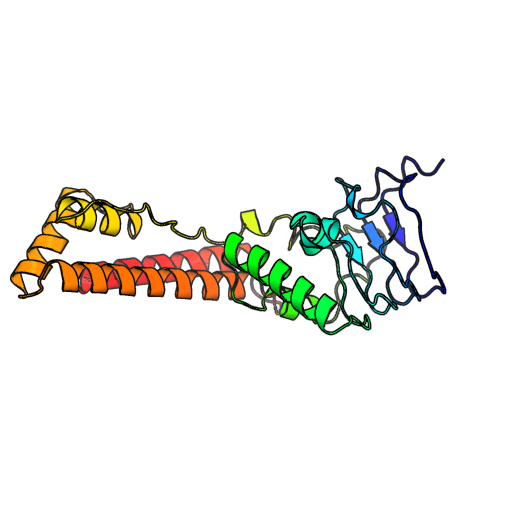A 1 109 ? 6.629 -2.335 3.818 1.00 81.44 109 LEU A C 1
ATOM 825 O O . LEU A 1 109 ? 7.054 -3.289 3.168 1.00 81.44 109 LEU A O 1
ATOM 829 N N . LYS A 1 110 ? 7.452 -1.471 4.431 1.00 82.25 110 LYS A N 1
ATOM 830 C CA . LYS A 1 110 ? 8.919 -1.554 4.346 1.00 82.25 110 LYS A CA 1
ATOM 831 C C . LYS A 1 110 ? 9.440 -2.863 4.949 1.00 82.25 110 LYS A C 1
ATOM 833 O O . LYS A 1 110 ? 10.263 -3.533 4.333 1.00 82.25 110 LYS A O 1
ATOM 838 N N . SER A 1 111 ? 8.944 -3.250 6.127 1.00 76.75 111 SER A N 1
ATOM 839 C CA . SER A 1 111 ? 9.329 -4.507 6.781 1.00 76.75 111 SER A CA 1
ATOM 840 C C . SER A 1 111 ? 8.924 -5.749 5.992 1.00 76.75 111 SER A C 1
ATOM 842 O O . SER A 1 111 ? 9.605 -6.766 6.094 1.00 76.75 111 SER A O 1
ATOM 844 N N . TYR A 1 112 ? 7.829 -5.698 5.231 1.00 71.94 112 TYR A N 1
ATOM 845 C CA . TYR A 1 112 ? 7.441 -6.797 4.353 1.00 71.94 112 TYR A CA 1
ATOM 846 C C . TYR A 1 112 ? 8.385 -6.906 3.154 1.00 71.94 112 TYR A C 1
ATOM 848 O O . TYR A 1 112 ? 8.882 -7.989 2.859 1.00 71.94 112 TYR A O 1
ATOM 856 N N . GLU A 1 113 ? 8.675 -5.789 2.482 1.00 70.56 113 GLU A N 1
ATOM 857 C CA . GLU A 1 113 ? 9.551 -5.784 1.304 1.00 70.56 113 GLU A CA 1
ATOM 858 C C . GLU A 1 113 ? 10.981 -6.263 1.594 1.00 70.56 113 GLU A C 1
ATOM 860 O O . GLU A 1 113 ? 11.607 -6.866 0.727 1.00 70.56 113 GLU A O 1
ATOM 865 N N . SER A 1 114 ? 11.504 -6.021 2.801 1.00 67.62 114 SER A N 1
ATOM 866 C CA . SER A 1 114 ? 12.852 -6.459 3.204 1.00 67.62 114 SER A CA 1
ATOM 867 C C . SER A 1 114 ? 12.971 -7.958 3.510 1.00 67.62 114 SER A C 1
ATOM 869 O O . SER A 1 114 ? 14.050 -8.422 3.877 1.00 67.62 114 SER A O 1
ATOM 871 N N . GLN A 1 115 ? 11.891 -8.730 3.402 1.00 61.50 115 GLN A N 1
ATOM 872 C CA . GLN A 1 115 ? 11.944 -10.162 3.672 1.00 61.50 115 GLN A CA 1
ATOM 873 C C . GLN A 1 115 ? 12.573 -10.927 2.505 1.00 61.50 115 GLN A C 1
ATOM 875 O O . GLN A 1 115 ? 12.381 -10.563 1.341 1.00 61.50 115 GLN A O 1
ATOM 880 N N . PRO A 1 116 ? 13.328 -12.005 2.787 1.00 52.66 116 PRO A N 1
ATOM 881 C CA . PRO A 1 116 ? 13.928 -12.809 1.737 1.00 52.66 116 PRO A CA 1
ATOM 882 C C . PRO A 1 116 ? 12.822 -13.346 0.829 1.00 52.66 116 PRO A C 1
ATOM 884 O O . PRO A 1 116 ? 11.863 -13.959 1.299 1.00 52.66 116 PRO A O 1
ATOM 887 N N . ALA A 1 117 ? 12.959 -13.120 -0.480 1.00 49.84 117 ALA A N 1
ATOM 888 C CA . ALA A 1 117 ? 12.046 -13.637 -1.495 1.00 49.84 117 ALA A CA 1
ATOM 889 C C . ALA A 1 117 ? 12.192 -15.162 -1.631 1.00 49.84 117 ALA A C 1
ATOM 891 O O . ALA A 1 117 ? 12.663 -15.674 -2.641 1.00 49.84 117 ALA A O 1
ATOM 892 N N . GLY A 1 118 ? 11.794 -15.902 -0.598 1.00 43.22 118 GLY A N 1
ATOM 893 C CA . GLY A 1 118 ? 11.772 -17.362 -0.579 1.00 43.22 118 GLY A CA 1
ATOM 894 C C . GLY A 1 118 ? 10.616 -17.974 -1.374 1.00 43.22 118 GLY A C 1
ATOM 895 O O . GLY A 1 118 ? 10.406 -19.174 -1.270 1.00 43.22 118 GLY A O 1
ATOM 896 N N . TYR A 1 119 ? 9.852 -17.184 -2.140 1.00 40.12 119 TYR A N 1
ATOM 897 C CA . TYR A 1 119 ? 8.556 -17.613 -2.686 1.00 40.12 119 TYR A CA 1
ATOM 898 C C . TYR A 1 119 ? 8.443 -17.613 -4.219 1.00 40.12 119 TYR A C 1
ATOM 900 O O . TYR A 1 119 ? 7.380 -17.913 -4.746 1.00 40.12 119 TYR A O 1
ATOM 908 N N . LEU A 1 120 ? 9.508 -17.294 -4.963 1.00 40.84 120 LEU A N 1
ATOM 909 C CA . LEU A 1 120 ? 9.432 -17.199 -6.434 1.00 40.84 120 LEU A CA 1
ATOM 910 C C . LEU A 1 120 ? 10.171 -18.316 -7.185 1.00 40.84 120 LEU A C 1
ATOM 912 O O . LEU A 1 120 ? 10.281 -18.266 -8.406 1.00 40.84 120 LEU A O 1
ATOM 916 N N . VAL A 1 121 ? 10.655 -19.348 -6.488 1.00 36.16 121 VAL A N 1
ATOM 917 C CA . VAL A 1 121 ? 11.334 -20.495 -7.119 1.00 36.16 121 VAL A CA 1
ATOM 918 C C . VAL A 1 121 ? 10.355 -21.655 -7.304 1.00 36.16 121 VAL A C 1
ATOM 920 O O . VAL A 1 121 ? 10.521 -22.723 -6.728 1.00 36.16 121 VAL A O 1
ATOM 923 N N . ALA A 1 122 ? 9.313 -21.456 -8.104 1.00 30.91 122 ALA A N 1
ATOM 924 C CA . ALA A 1 122 ? 8.613 -22.574 -8.725 1.00 30.91 122 ALA A CA 1
ATOM 925 C C . ALA A 1 122 ? 8.089 -22.132 -10.089 1.00 30.91 122 ALA A C 1
ATOM 927 O O . ALA A 1 122 ? 7.236 -21.256 -10.206 1.00 30.91 122 ALA A O 1
ATOM 928 N N . ALA A 1 123 ? 8.669 -22.726 -11.126 1.00 34.81 123 ALA A N 1
ATOM 929 C CA . ALA A 1 123 ? 8.249 -22.564 -12.501 1.00 34.81 123 ALA A CA 1
ATOM 930 C C . ALA A 1 123 ? 6.740 -22.841 -12.647 1.00 34.81 123 ALA A C 1
ATOM 932 O O . ALA A 1 123 ? 6.227 -23.828 -12.130 1.00 34.81 123 ALA A O 1
ATOM 933 N N . ASN A 1 124 ? 6.055 -21.984 -13.402 1.00 41.31 124 ASN A N 1
ATOM 934 C CA . ASN A 1 124 ? 4.747 -22.223 -14.026 1.00 41.31 124 ASN A CA 1
ATOM 935 C C . ASN A 1 124 ? 3.531 -22.448 -13.109 1.00 41.31 124 ASN A C 1
ATOM 937 O O . ASN A 1 124 ? 2.434 -22.678 -13.613 1.00 41.31 124 ASN A O 1
ATOM 941 N N . THR A 1 125 ? 3.666 -22.323 -11.795 1.00 34.84 125 THR A N 1
ATOM 942 C CA . THR A 1 125 ? 2.528 -22.314 -10.872 1.00 34.84 125 THR A CA 1
ATOM 943 C C . THR A 1 125 ? 2.379 -20.926 -10.296 1.00 34.84 125 THR A C 1
ATOM 945 O O . THR A 1 125 ? 3.344 -20.416 -9.734 1.00 34.84 125 THR A O 1
ATOM 948 N N . SER A 1 126 ? 1.187 -20.344 -10.480 1.00 38.69 126 SER A N 1
ATOM 949 C CA . SER A 1 126 ? 0.623 -19.229 -9.712 1.00 38.69 126 SER A CA 1
ATOM 950 C C . SER A 1 126 ? 1.674 -18.451 -8.935 1.00 38.69 126 SER A C 1
ATOM 952 O O . SER A 1 126 ? 2.056 -18.837 -7.828 1.00 38.69 126 SER A O 1
ATOM 954 N N . VAL A 1 127 ? 2.107 -17.340 -9.531 1.00 43.59 127 VAL A N 1
ATOM 955 C CA . VAL A 1 127 ? 2.740 -16.223 -8.826 1.00 43.59 127 VAL A CA 1
ATOM 956 C C . VAL A 1 127 ? 2.115 -16.169 -7.435 1.00 43.59 127 VAL A C 1
ATOM 958 O O . VAL A 1 127 ? 0.883 -16.257 -7.359 1.00 43.59 127 VAL A O 1
ATOM 961 N N . PRO A 1 128 ? 2.872 -15.974 -6.352 1.00 42.41 128 PRO A N 1
ATOM 962 C CA . PRO A 1 128 ? 2.302 -15.595 -5.066 1.00 42.41 128 PRO A CA 1
ATOM 963 C C . PRO A 1 128 ? 1.632 -14.207 -5.136 1.00 42.41 128 PRO A C 1
ATOM 965 O O . PRO A 1 128 ? 1.847 -13.334 -4.311 1.00 42.41 128 PRO A O 1
ATOM 968 N N . GLY A 1 129 ? 0.835 -13.936 -6.168 1.00 41.44 129 GLY A N 1
ATOM 969 C CA . GLY A 1 129 ? -0.596 -13.837 -5.996 1.00 41.44 129 GLY A CA 1
ATOM 970 C C . GLY A 1 129 ? -1.011 -13.410 -4.603 1.00 41.44 129 GLY A C 1
ATOM 971 O O . GLY A 1 129 ? -1.289 -14.234 -3.739 1.00 41.44 129 GLY A O 1
ATOM 972 N N . THR A 1 130 ? -1.219 -12.105 -4.483 1.00 44.81 130 THR A N 1
ATOM 973 C CA . THR A 1 130 ? -2.392 -11.551 -3.800 1.00 44.81 130 THR A CA 1
ATOM 974 C C . THR A 1 130 ? -2.339 -11.319 -2.288 1.00 44.81 130 THR A C 1
ATOM 976 O O . THR A 1 130 ? -3.395 -11.149 -1.696 1.00 44.81 130 THR A O 1
ATOM 979 N N . ALA A 1 131 ? -1.173 -11.179 -1.649 1.00 46.56 131 ALA A N 1
ATOM 980 C CA . ALA A 1 131 ? -1.157 -10.677 -0.263 1.00 46.56 131 ALA A CA 1
ATOM 981 C C . ALA A 1 131 ? -1.440 -9.157 -0.172 1.00 46.56 131 ALA A C 1
ATOM 983 O O . ALA A 1 131 ? -2.236 -8.725 0.656 1.00 46.56 131 ALA A O 1
ATOM 984 N N . PHE A 1 132 ? -0.846 -8.334 -1.049 1.00 52.06 132 PHE A N 1
ATOM 985 C CA . PHE A 1 132 ? -1.010 -6.870 -0.997 1.00 52.06 132 PHE A CA 1
ATOM 986 C C . PHE A 1 132 ? -2.249 -6.347 -1.729 1.00 52.06 132 PHE A C 1
ATOM 988 O O . PHE A 1 132 ? -2.905 -5.426 -1.253 1.00 52.06 132 PHE A O 1
ATOM 995 N N . SER A 1 133 ? -2.606 -6.929 -2.879 1.00 50.38 133 SER A N 1
ATOM 996 C CA . SER A 1 133 ? -3.761 -6.466 -3.664 1.00 50.38 133 SER A CA 1
ATOM 997 C C . SER A 1 133 ? -5.104 -6.822 -3.016 1.00 50.38 133 SER A C 1
ATOM 999 O O . SER A 1 133 ? -6.090 -6.133 -3.253 1.00 50.38 133 SER A O 1
ATOM 1001 N N . ARG A 1 134 ? -5.135 -7.869 -2.181 1.00 55.91 134 ARG A N 1
ATOM 1002 C CA . ARG A 1 134 ? -6.297 -8.295 -1.381 1.00 55.91 134 ARG A CA 1
ATOM 1003 C C . ARG A 1 134 ? -6.133 -7.987 0.102 1.00 55.91 134 ARG A C 1
ATOM 1005 O O . ARG A 1 134 ? -6.855 -8.530 0.925 1.00 55.91 134 ARG A O 1
ATOM 1012 N N . ILE A 1 135 ? -5.189 -7.118 0.465 1.00 59.53 135 ILE A N 1
ATOM 1013 C CA . ILE A 1 135 ? -4.928 -6.792 1.870 1.00 59.53 135 ILE A CA 1
ATOM 1014 C C . ILE A 1 135 ? -6.207 -6.295 2.566 1.00 59.53 135 ILE A C 1
ATOM 1016 O O . ILE A 1 135 ? -6.525 -6.713 3.672 1.00 59.53 135 ILE A O 1
ATOM 1020 N N . HIS A 1 136 ? -7.019 -5.515 1.851 1.00 55.31 136 HIS A N 1
ATOM 1021 C CA . HIS A 1 136 ? -8.305 -5.004 2.314 1.00 55.31 136 HIS A CA 1
ATOM 1022 C C . HIS A 1 136 ? -9.362 -6.093 2.573 1.00 55.31 136 HIS A C 1
ATOM 1024 O O . HIS A 1 136 ? -10.307 -5.832 3.307 1.00 55.31 136 HIS A O 1
ATOM 1030 N N . GLU A 1 137 ? -9.220 -7.300 2.010 1.00 59.59 137 GLU A N 1
ATOM 1031 C CA . GLU A 1 137 ? -10.134 -8.424 2.270 1.00 59.59 137 GLU A CA 1
ATOM 1032 C C . GLU A 1 137 ? -9.882 -9.065 3.646 1.00 59.59 137 GLU A C 1
ATOM 1034 O O . GLU A 1 137 ? -10.776 -9.698 4.202 1.00 59.59 137 GLU A O 1
ATOM 1039 N N . PHE A 1 138 ? -8.677 -8.901 4.207 1.00 62.81 138 PHE A N 1
ATOM 1040 C CA . PHE A 1 138 ? -8.248 -9.602 5.423 1.00 62.81 138 PHE A CA 1
ATOM 1041 C C . PHE A 1 138 ? -7.944 -8.680 6.608 1.00 62.81 138 PHE A C 1
ATOM 1043 O O . PHE A 1 138 ? -7.806 -9.164 7.730 1.00 62.81 138 PHE A O 1
ATOM 1050 N N . LEU A 1 139 ? -7.804 -7.369 6.399 1.00 73.25 139 LEU A N 1
ATOM 1051 C CA . LEU A 1 139 ? -7.540 -6.437 7.494 1.00 73.25 139 LEU A CA 1
ATOM 1052 C C . LEU A 1 139 ? -8.818 -6.073 8.252 1.00 73.25 139 LEU A C 1
ATOM 1054 O O . LEU A 1 139 ? -9.899 -5.928 7.684 1.00 73.25 139 LEU A O 1
ATOM 1058 N N . LEU A 1 140 ? -8.673 -5.884 9.561 1.00 73.75 140 LEU A N 1
ATOM 1059 C CA . LEU A 1 140 ? -9.743 -5.385 10.409 1.00 73.75 140 LEU A CA 1
ATOM 1060 C C . LEU A 1 140 ? -10.043 -3.920 10.054 1.00 73.75 140 LEU A C 1
ATOM 1062 O O . LEU A 1 140 ? -9.104 -3.118 9.959 1.00 73.75 140 LEU A O 1
ATOM 1066 N N . PRO A 1 141 ? -11.327 -3.539 9.917 1.00 74.75 141 PRO A N 1
ATOM 1067 C CA . PRO A 1 141 ? -11.703 -2.173 9.592 1.00 74.75 141 P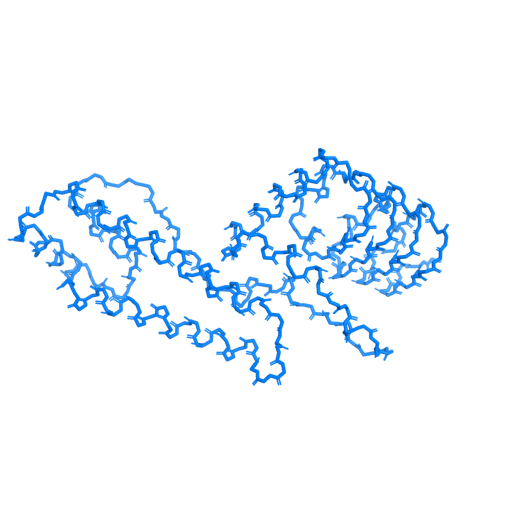RO A CA 1
ATOM 1068 C C . PRO A 1 141 ? -11.377 -1.227 10.751 1.00 74.75 141 PRO A C 1
ATOM 1070 O O . PRO A 1 141 ? -11.684 -1.505 11.922 1.00 74.75 141 PRO A O 1
ATOM 1073 N N . LEU A 1 142 ? -10.801 -0.075 10.403 1.00 73.69 142 LEU A N 1
ATOM 1074 C CA . LEU A 1 142 ? -10.693 1.063 11.309 1.00 73.69 142 LEU A CA 1
ATOM 1075 C C . LEU A 1 142 ? -12.093 1.647 11.544 1.00 73.69 142 LEU A C 1
ATOM 1077 O O . LEU A 1 142 ? -12.834 1.901 10.595 1.00 73.69 142 LEU A O 1
ATOM 1081 N N . ARG A 1 143 ? -12.460 1.884 12.807 1.00 70.69 143 ARG A N 1
ATOM 1082 C CA . ARG A 1 143 ? -13.704 2.590 13.148 1.00 70.69 143 ARG A CA 1
ATOM 1083 C C . ARG A 1 143 ? -13.471 4.088 12.926 1.00 70.69 143 ARG A C 1
ATOM 1085 O O . ARG A 1 143 ? -12.813 4.739 13.733 1.00 70.69 143 ARG A O 1
ATOM 1092 N N . THR A 1 144 ? -13.954 4.636 11.814 1.00 57.25 144 THR A N 1
ATOM 1093 C CA . THR A 1 144 ? -13.820 6.070 11.511 1.00 57.25 144 THR A CA 1
ATOM 1094 C C . THR A 1 144 ? -14.754 6.908 12.383 1.00 57.25 144 THR A C 1
ATOM 1096 O O . THR A 1 144 ? -15.926 6.575 12.539 1.00 57.25 144 THR A O 1
ATOM 1099 N N . ALA A 1 145 ? -14.243 8.013 12.927 1.00 52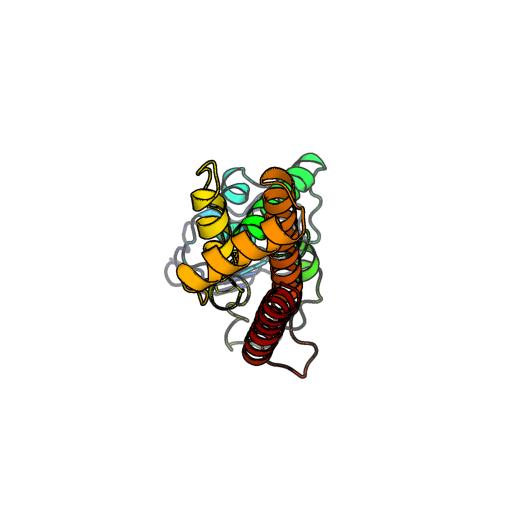.81 145 ALA A N 1
ATOM 1100 C CA . ALA A 1 145 ? -15.008 8.955 13.740 1.00 52.81 145 ALA A CA 1
ATOM 1101 C C . ALA A 1 145 ? -15.986 9.788 12.898 1.00 52.81 145 ALA A C 1
ATOM 1103 O O . ALA A 1 145 ? -15.586 10.344 11.876 1.00 52.81 145 ALA A O 1
ATOM 1104 N N . SER A 1 146 ? -17.219 9.978 13.376 1.00 52.00 146 SER A N 1
ATOM 1105 C CA . SER A 1 146 ? -18.026 11.124 12.947 1.00 52.00 146 SER A CA 1
ATOM 1106 C C . SER A 1 146 ? -17.614 12.349 13.763 1.00 52.00 146 SER A C 1
ATOM 1108 O O . SER A 1 146 ? -17.618 12.317 14.994 1.00 52.00 146 SER A O 1
ATOM 1110 N N . SER A 1 147 ? -17.273 13.451 13.096 1.00 49.91 147 SER A N 1
ATOM 1111 C CA . SER A 1 147 ? -17.025 14.724 13.773 1.00 49.91 147 SER A CA 1
ATOM 1112 C C . SER A 1 147 ? -18.334 15.328 14.301 1.00 49.91 147 SER A C 1
ATOM 1114 O O . SER A 1 147 ? -19.286 15.484 13.539 1.00 49.91 147 SER A O 1
ATOM 1116 N N . ALA A 1 148 ? -18.312 15.707 15.580 1.00 47.16 148 ALA A N 1
ATOM 1117 C CA . ALA A 1 148 ? -19.147 16.707 16.253 1.00 47.16 148 ALA A CA 1
ATOM 1118 C C . ALA A 1 148 ? -20.672 16.471 16.339 1.00 47.16 148 ALA A C 1
ATOM 1120 O O . ALA A 1 148 ? -21.453 16.861 15.477 1.00 47.16 148 ALA A O 1
ATOM 1121 N N . ALA A 1 149 ? -21.095 15.970 17.501 1.00 51.72 149 ALA A N 1
ATOM 1122 C CA . ALA A 1 149 ? -22.254 16.515 18.205 1.00 51.72 149 ALA A CA 1
ATOM 1123 C C . ALA A 1 149 ? -21.794 16.890 19.625 1.00 51.72 149 ALA A C 1
ATOM 1125 O O . ALA A 1 149 ? -21.092 16.103 20.272 1.00 51.72 149 ALA A O 1
ATOM 1126 N N . GLU A 1 150 ? -22.123 18.102 20.067 1.00 60.75 150 GLU A N 1
ATOM 1127 C CA . GLU A 1 150 ? -21.840 18.606 21.415 1.00 60.75 150 GLU A CA 1
ATOM 1128 C C . GLU A 1 150 ? -22.895 18.091 22.412 1.00 60.75 150 GLU A C 1
ATOM 1130 O O . GLU A 1 150 ? -24.052 17.866 22.048 1.00 60.75 150 GLU A O 1
ATOM 1135 N N . GLY A 1 151 ? -22.483 17.864 23.663 1.00 68.31 151 GLY A N 1
ATOM 1136 C CA . GLY A 1 151 ? -23.341 17.391 24.755 1.00 68.31 151 GLY A CA 1
ATOM 1137 C C . GLY A 1 151 ? -23.525 15.869 24.851 1.00 68.31 151 GLY A C 1
ATOM 1138 O O . GLY A 1 151 ? -22.963 15.077 24.085 1.00 68.31 151 GLY A O 1
ATOM 1139 N N . SER A 1 152 ? -24.352 15.448 25.810 1.00 67.44 152 SER A N 1
ATOM 1140 C CA . SER A 1 152 ? -24.598 14.042 26.177 1.00 67.44 152 SER A CA 1
ATOM 1141 C C . SER A 1 152 ? -25.043 13.139 25.015 1.00 67.44 152 SER A C 1
ATOM 1143 O O . SER A 1 152 ? -24.608 11.989 24.920 1.00 67.44 152 SER A O 1
ATOM 1145 N N . ALA A 1 153 ? -25.832 13.655 24.067 1.00 74.44 153 ALA A N 1
ATOM 1146 C CA . ALA A 1 153 ? -26.228 12.924 22.858 1.00 74.44 153 ALA A CA 1
ATOM 1147 C C . ALA A 1 153 ? -25.029 12.608 21.939 1.00 74.44 153 ALA A C 1
ATOM 1149 O O . ALA A 1 153 ? -24.975 11.546 21.311 1.00 74.44 153 ALA A O 1
ATOM 1150 N N . GLY A 1 154 ? -24.039 13.504 21.898 1.00 79.69 154 GLY A N 1
ATOM 1151 C CA . GLY A 1 154 ? -22.787 13.303 21.179 1.00 79.69 154 GLY A CA 1
ATOM 1152 C C . GLY A 1 154 ? -21.886 12.251 21.820 1.00 79.69 154 GLY A C 1
ATOM 1153 O O . GLY A 1 154 ? -21.237 11.494 21.098 1.00 79.69 154 GLY A O 1
ATOM 1154 N N . LEU A 1 155 ? -21.879 12.154 23.153 1.00 77.06 155 LEU A N 1
ATOM 1155 C CA . LEU A 1 155 ? -21.140 11.120 23.890 1.00 77.06 155 LEU A CA 1
ATOM 1156 C C . LEU A 1 155 ? -21.739 9.728 23.648 1.00 77.06 155 LEU A C 1
ATOM 1158 O O . LEU A 1 155 ? -21.013 8.789 23.326 1.00 77.06 155 LEU A O 1
ATOM 1162 N N . VAL A 1 156 ? -23.070 9.608 23.707 1.00 80.88 156 VAL A N 1
ATOM 1163 C CA . VAL A 1 156 ? -23.798 8.356 23.424 1.00 80.88 156 VAL A CA 1
ATOM 1164 C C . VAL A 1 156 ? -23.526 7.867 22.002 1.00 80.88 156 VAL A C 1
ATOM 1166 O O . VAL A 1 156 ? -23.246 6.686 21.794 1.00 80.88 156 VAL A O 1
ATOM 1169 N N . ARG A 1 157 ? -23.562 8.768 21.013 1.00 80.81 157 ARG A N 1
ATOM 1170 C CA . ARG A 1 157 ? -23.241 8.425 19.621 1.00 80.81 157 ARG A CA 1
ATOM 1171 C C . ARG A 1 157 ? -21.799 7.936 19.480 1.00 80.81 157 ARG A C 1
ATOM 1173 O O . ARG A 1 157 ? -21.581 6.881 18.895 1.00 80.81 157 ARG A O 1
ATOM 1180 N N . ARG A 1 158 ? -20.831 8.655 20.056 1.00 77.62 158 ARG A N 1
ATOM 1181 C CA . ARG A 1 158 ? -19.408 8.277 20.021 1.00 77.62 158 ARG A CA 1
ATOM 1182 C C . ARG A 1 158 ? -19.142 6.930 20.703 1.00 77.62 158 ARG A C 1
ATOM 1184 O O . ARG A 1 158 ? -18.307 6.169 20.220 1.00 77.62 158 ARG A O 1
ATOM 1191 N N . LEU A 1 159 ? -19.861 6.612 21.781 1.00 78.38 159 LEU A N 1
ATOM 1192 C CA . LEU A 1 159 ? -19.765 5.315 22.455 1.00 78.38 159 LEU A CA 1
ATOM 1193 C C . LEU A 1 159 ? -20.308 4.173 21.579 1.00 78.38 159 LEU A C 1
ATOM 1195 O O . LEU A 1 159 ? -19.688 3.116 21.491 1.00 78.38 159 LEU A O 1
ATOM 1199 N N . ARG A 1 160 ? -21.418 4.400 20.868 1.00 81.00 160 ARG A N 1
ATOM 1200 C CA . ARG A 1 160 ? -21.987 3.425 19.918 1.00 81.00 160 ARG A CA 1
ATOM 1201 C C . ARG A 1 160 ? -21.154 3.260 18.646 1.00 81.00 160 ARG A C 1
ATOM 1203 O O . ARG A 1 160 ? -21.125 2.180 18.071 1.00 81.00 160 ARG A O 1
ATOM 1210 N N . GLU A 1 161 ? -20.444 4.299 18.211 1.00 77.69 161 GLU A N 1
ATOM 1211 C CA . GLU A 1 161 ? -19.450 4.184 17.131 1.00 77.69 161 GLU A CA 1
ATOM 1212 C C . GLU A 1 161 ? -18.284 3.262 17.535 1.00 77.69 161 GLU A C 1
ATOM 1214 O O . GLU A 1 161 ? -17.776 2.498 16.711 1.00 77.69 161 GLU A O 1
ATOM 1219 N N . LEU A 1 162 ? -17.880 3.304 18.811 1.00 73.81 162 LEU A N 1
ATOM 1220 C CA . LEU A 1 162 ? -16.857 2.416 19.365 1.00 73.81 162 LEU A CA 1
ATOM 1221 C C . LEU A 1 162 ? -17.369 0.971 19.495 1.00 73.81 162 LEU A C 1
ATOM 1223 O O . LEU A 1 162 ? -16.628 0.032 19.205 1.00 73.81 162 LEU A O 1
ATOM 1227 N N . ASN A 1 163 ? -18.629 0.799 19.900 1.00 75.50 163 ASN A N 1
ATOM 1228 C CA . ASN A 1 163 ? -19.263 -0.501 20.078 1.00 75.50 163 ASN A CA 1
ATOM 1229 C C . ASN A 1 163 ? -20.694 -0.510 19.488 1.00 75.50 163 ASN A C 1
ATOM 1231 O O . ASN A 1 163 ? -21.636 -0.074 20.156 1.00 75.50 163 ASN A O 1
ATOM 1235 N N . PRO A 1 164 ? -20.868 -1.003 18.247 1.00 73.31 164 PRO A N 1
ATOM 1236 C CA . PRO A 1 164 ? -22.153 -1.003 17.553 1.00 73.31 164 PRO A CA 1
ATOM 1237 C C . PRO A 1 164 ? -23.179 -1.960 18.168 1.00 73.31 164 PRO A C 1
ATOM 1239 O O . PRO A 1 164 ? -24.370 -1.787 17.915 1.00 73.31 164 PRO A O 1
ATOM 1242 N N . ASP A 1 165 ? -22.745 -2.908 19.004 1.00 74.31 165 ASP A N 1
ATOM 1243 C CA . ASP A 1 165 ? -23.633 -3.849 19.692 1.00 74.31 165 ASP A CA 1
ATOM 1244 C C . ASP A 1 165 ? -24.331 -3.210 20.907 1.00 74.31 165 ASP A C 1
ATOM 1246 O O . ASP A 1 165 ? -25.294 -3.763 21.438 1.00 74.31 165 ASP A O 1
ATOM 1250 N N . LEU A 1 166 ? -23.894 -2.017 21.339 1.00 77.12 166 LEU A N 1
ATOM 1251 C CA . LEU A 1 166 ? -24.587 -1.246 22.372 1.00 77.12 166 LEU A CA 1
ATOM 1252 C C . LEU A 1 166 ? -25.876 -0.624 21.825 1.00 77.12 166 LEU A C 1
ATOM 1254 O O . LEU A 1 166 ? -25.875 0.208 20.905 1.00 77.12 166 LEU A O 1
ATOM 1258 N N . SER A 1 167 ? -26.987 -0.942 22.488 1.00 82.81 167 SER A N 1
ATOM 1259 C CA . SER A 1 167 ? -28.240 -0.212 22.306 1.00 82.81 167 SER A CA 1
ATOM 1260 C C . SER A 1 167 ? -28.112 1.243 22.777 1.00 82.81 167 SER A C 1
ATOM 1262 O O . SER A 1 167 ? -27.239 1.611 23.570 1.00 82.81 167 SER A O 1
ATOM 1264 N N . GLN A 1 168 ? -29.016 2.095 22.294 1.00 82.44 168 GLN A N 1
ATOM 1265 C CA . GLN A 1 168 ? -29.070 3.500 22.699 1.00 82.44 168 GLN A CA 1
ATOM 1266 C C . GLN A 1 168 ? -29.271 3.667 24.212 1.00 82.44 168 GLN A C 1
ATOM 1268 O O . GLN A 1 168 ? -28.624 4.523 24.813 1.00 82.44 168 GLN A O 1
ATOM 1273 N N . GLU A 1 169 ? -30.103 2.825 24.823 1.00 81.81 169 GLU A N 1
ATOM 1274 C CA . GLU A 1 169 ? -30.393 2.854 26.260 1.00 81.81 169 GLU A CA 1
ATOM 1275 C C . GLU A 1 169 ? -29.185 2.418 27.095 1.00 81.81 169 GLU A C 1
ATOM 1277 O O . GLU A 1 169 ? -28.828 3.085 28.065 1.00 81.81 169 GLU A O 1
ATOM 1282 N N . GLN A 1 170 ? -28.486 1.354 26.685 1.00 81.62 170 GLN A N 1
ATOM 1283 C CA . GLN A 1 170 ? -27.263 0.906 27.363 1.00 81.62 170 GLN A CA 1
ATOM 1284 C C . GLN A 1 170 ? -26.158 1.962 27.290 1.00 81.62 170 GLN A C 1
ATOM 1286 O O . GLN A 1 170 ? -25.473 2.216 28.281 1.00 81.62 170 GLN A O 1
ATOM 1291 N N . ALA A 1 171 ? -26.004 2.614 26.135 1.00 81.44 171 ALA A N 1
ATOM 1292 C CA . ALA A 1 171 ? -25.036 3.687 25.970 1.00 81.44 171 ALA A CA 1
ATOM 1293 C C . ALA A 1 171 ? -25.388 4.911 26.837 1.00 81.44 171 ALA A C 1
ATOM 1295 O O . ALA A 1 171 ? -24.505 5.466 27.488 1.00 81.44 171 ALA A O 1
ATOM 1296 N N . GLN A 1 172 ? -26.666 5.298 26.919 1.00 83.25 172 GLN A N 1
ATOM 1297 C CA . GLN A 1 172 ? -27.129 6.358 27.826 1.00 83.25 172 GLN A CA 1
ATOM 1298 C C . GLN A 1 172 ? -26.881 6.007 29.295 1.00 83.25 172 GLN A C 1
ATOM 1300 O O . GLN A 1 172 ? -26.363 6.838 30.039 1.00 83.25 172 GLN A O 1
ATOM 1305 N N . HIS A 1 173 ? -27.183 4.772 29.701 1.00 83.06 173 HIS A N 1
ATOM 1306 C CA . HIS A 1 173 ? -26.936 4.291 31.058 1.00 83.06 173 HIS A CA 1
ATOM 1307 C C . HIS A 1 173 ? -25.440 4.312 31.412 1.00 83.06 173 HIS A C 1
ATOM 1309 O O . HIS A 1 173 ? -25.072 4.709 32.515 1.00 83.06 173 HIS A O 1
ATOM 1315 N N . CYS A 1 174 ? -24.559 3.962 30.468 1.00 79.56 174 CYS A N 1
ATOM 1316 C CA . CYS A 1 174 ? -23.110 4.063 30.656 1.00 79.56 174 CYS A CA 1
ATOM 1317 C C . CYS A 1 174 ? -22.659 5.508 30.905 1.00 79.56 174 CYS A C 1
ATOM 1319 O O . CYS A 1 174 ? -21.936 5.761 31.868 1.00 79.56 174 CYS A O 1
ATOM 1321 N N . ILE A 1 175 ? -23.116 6.464 30.087 1.00 81.62 175 ILE A N 1
ATOM 1322 C CA . ILE A 1 175 ? -22.785 7.887 30.272 1.00 81.62 175 ILE A CA 1
ATOM 1323 C C . ILE A 1 175 ? -23.33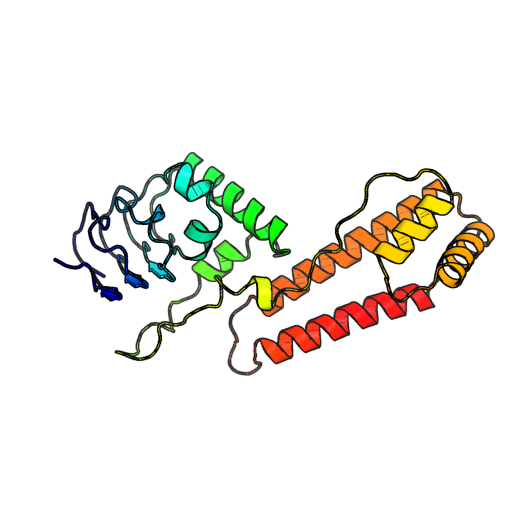7 8.411 31.605 1.00 81.62 175 ILE A C 1
ATOM 1325 O O . ILE A 1 175 ? -22.616 9.079 32.343 1.00 81.62 175 ILE A O 1
ATOM 1329 N N . ALA A 1 176 ? -24.576 8.057 31.957 1.00 81.38 176 ALA A N 1
ATOM 1330 C CA . ALA A 1 176 ? -25.186 8.444 33.227 1.00 81.38 176 ALA A CA 1
ATOM 1331 C C . ALA A 1 176 ? -24.416 7.888 34.436 1.00 81.38 176 ALA A C 1
ATOM 1333 O O . ALA A 1 176 ? -24.229 8.595 35.425 1.00 81.38 176 ALA A O 1
ATOM 1334 N N . ARG A 1 177 ? -23.914 6.647 34.355 1.00 81.88 177 ARG A N 1
ATOM 1335 C CA . ARG A 1 177 ? -23.116 6.039 35.427 1.00 81.88 177 ARG A CA 1
ATOM 1336 C C . ARG A 1 177 ? -21.745 6.692 35.582 1.00 81.88 177 ARG A C 1
ATOM 1338 O O . ARG A 1 177 ? -21.305 6.896 36.709 1.00 81.88 177 ARG A O 1
ATOM 1345 N N . LEU A 1 178 ? -21.102 7.064 34.475 1.00 79.12 178 LEU A N 1
ATOM 1346 C CA . LEU A 1 178 ? -19.850 7.823 34.503 1.00 79.12 178 LEU A CA 1
ATOM 1347 C C . LEU A 1 178 ? -20.054 9.215 35.121 1.00 79.12 178 LEU A C 1
ATOM 1349 O O . LEU A 1 178 ? -19.252 9.626 35.956 1.00 79.12 178 LEU A O 1
ATOM 1353 N N . GLY A 1 179 ? -21.164 9.889 34.801 1.00 78.81 179 GLY A N 1
ATOM 1354 C CA . GLY A 1 179 ? -21.551 11.143 35.457 1.00 78.81 179 GLY A CA 1
ATOM 1355 C C . GLY A 1 179 ? -21.827 10.968 36.956 1.00 78.81 179 GLY A C 1
ATOM 1356 O O . GLY A 1 179 ? -21.367 11.759 37.775 1.00 78.81 179 GLY A O 1
ATOM 1357 N N . GLY A 1 180 ? -22.501 9.879 37.342 1.00 76.94 180 GLY A N 1
ATOM 1358 C CA . GLY A 1 180 ? -22.737 9.515 38.745 1.00 76.94 180 GLY A CA 1
ATOM 1359 C C . GLY A 1 180 ? -21.465 9.170 39.534 1.00 76.94 180 GLY A C 1
ATOM 1360 O O . GLY A 1 180 ? -21.455 9.296 40.755 1.00 76.94 180 GLY A O 1
ATOM 1361 N N . ALA A 1 181 ? -20.381 8.791 38.849 1.00 77.06 181 ALA A N 1
ATOM 1362 C CA . ALA A 1 181 ? -19.058 8.577 39.436 1.00 77.06 181 ALA A CA 1
ATOM 1363 C C . ALA A 1 181 ? -18.260 9.884 39.645 1.00 77.06 181 ALA A C 1
ATOM 1365 O O . ALA A 1 181 ? -17.109 9.833 40.077 1.00 77.06 181 ALA A O 1
ATOM 1366 N N . GLY A 1 182 ? -18.861 11.046 39.355 1.00 79.25 182 GLY A N 1
ATOM 1367 C CA . GLY A 1 182 ? -18.259 12.365 39.557 1.00 79.25 182 GLY A CA 1
ATOM 1368 C C . GLY A 1 182 ? -17.437 12.882 38.376 1.00 79.25 182 GLY A C 1
ATOM 1369 O O . GLY A 1 182 ? -16.695 13.845 38.552 1.00 79.25 182 GLY A O 1
ATOM 1370 N N . LEU A 1 183 ? -17.547 12.259 37.196 1.00 79.81 183 LEU A N 1
ATOM 1371 C CA . LEU A 1 183 ? -16.890 12.741 35.980 1.00 79.81 183 LEU A CA 1
ATOM 1372 C C . LEU A 1 183 ? -17.756 13.797 35.286 1.00 79.81 183 LEU A C 1
ATOM 1374 O O . LEU A 1 183 ? -18.956 13.594 35.094 1.00 79.81 183 LEU A O 1
ATOM 1378 N N . ASP A 1 184 ? -17.142 14.901 34.870 1.00 83.56 184 ASP A N 1
ATOM 1379 C CA . ASP A 1 184 ? -17.804 15.886 34.014 1.00 83.56 184 ASP A CA 1
ATOM 1380 C C . ASP A 1 184 ? -17.863 15.422 32.541 1.00 83.56 184 ASP A C 1
ATOM 1382 O O . ASP A 1 184 ? -17.225 14.445 32.135 1.00 83.56 184 ASP A O 1
ATOM 1386 N N . GLU A 1 185 ? -18.648 16.115 31.709 1.00 80.00 185 GLU A N 1
ATOM 1387 C CA . GLU A 1 185 ? -18.801 15.751 30.292 1.00 80.00 185 GLU A CA 1
ATOM 1388 C C . GLU A 1 185 ? -17.469 15.777 29.518 1.00 80.00 185 GLU A C 1
ATOM 1390 O O . GLU A 1 185 ? -17.284 14.976 28.599 1.00 80.00 185 GLU A O 1
ATOM 1395 N N . ALA A 1 186 ? -16.521 16.641 29.898 1.00 80.19 186 ALA A N 1
ATOM 1396 C CA . ALA A 1 186 ? -15.220 16.754 29.241 1.00 80.19 186 ALA A CA 1
ATOM 1397 C C . ALA A 1 186 ? -14.295 15.580 29.596 1.00 80.19 186 ALA A C 1
ATOM 1399 O O . ALA A 1 186 ? -13.583 15.061 28.737 1.00 80.19 186 ALA A O 1
ATOM 1400 N N . GLN A 1 187 ? -14.333 15.115 30.843 1.00 83.12 187 GLN A N 1
ATOM 1401 C CA . GLN A 1 187 ? -13.607 13.939 31.312 1.00 83.12 187 GLN A CA 1
ATOM 1402 C C . GLN A 1 187 ? -14.173 12.650 30.710 1.00 83.12 187 GLN A C 1
ATOM 1404 O O . GLN A 1 187 ? -13.409 11.744 30.368 1.00 83.12 187 GLN A O 1
ATOM 1409 N N . ILE A 1 188 ? -15.496 12.568 30.538 1.00 79.25 188 ILE A N 1
ATOM 1410 C CA . ILE A 1 188 ? -16.140 11.454 29.831 1.00 79.25 188 ILE A CA 1
ATOM 1411 C C . ILE A 1 188 ? -15.732 11.462 28.354 1.00 79.25 188 ILE A C 1
ATOM 1413 O O . ILE A 1 188 ? -15.391 10.408 27.813 1.00 79.25 188 ILE A O 1
ATOM 1417 N N . ASP A 1 189 ? -15.695 12.631 27.709 1.00 80.62 189 ASP A N 1
ATOM 1418 C CA . ASP A 1 189 ? -15.229 12.739 26.326 1.00 80.62 189 ASP A CA 1
ATOM 1419 C C . ASP A 1 189 ? -13.758 12.331 26.174 1.00 80.62 189 ASP A C 1
ATOM 1421 O O . ASP A 1 189 ? -13.421 11.530 25.299 1.00 80.62 189 ASP A O 1
ATOM 1425 N N . ALA A 1 190 ? -12.891 12.808 27.072 1.00 80.81 190 ALA A N 1
ATOM 1426 C CA . ALA A 1 190 ? -11.485 12.419 27.115 1.00 80.81 190 ALA A CA 1
ATOM 1427 C C . ALA A 1 190 ? -11.332 10.899 27.276 1.00 80.81 190 ALA A C 1
ATOM 1429 O O . ALA A 1 190 ? -10.565 10.273 26.551 1.00 80.81 190 ALA A O 1
ATOM 1430 N N . ARG A 1 191 ? -12.138 10.272 28.140 1.00 82.75 191 ARG A N 1
ATOM 1431 C CA . ARG A 1 191 ? -12.113 8.817 28.327 1.00 82.75 191 ARG A CA 1
ATOM 1432 C C . ARG A 1 191 ? -12.555 8.050 27.078 1.00 82.75 191 ARG A C 1
ATOM 1434 O O . ARG A 1 191 ? -11.927 7.057 26.714 1.00 82.75 191 ARG A O 1
ATOM 1441 N N . ILE A 1 192 ? -13.621 8.497 26.411 1.00 79.38 192 ILE A N 1
ATOM 1442 C CA . ILE A 1 192 ? -14.091 7.892 25.154 1.00 79.38 192 ILE A CA 1
ATOM 1443 C C . ILE A 1 192 ? -13.028 8.046 24.059 1.00 79.38 192 ILE A C 1
ATOM 1445 O O . ILE A 1 192 ? -12.828 7.132 23.252 1.00 79.38 192 ILE A O 1
ATOM 1449 N N . LYS A 1 193 ? -12.323 9.181 24.039 1.00 81.25 193 LYS A N 1
ATOM 1450 C CA . LYS A 1 193 ? -11.183 9.414 23.153 1.00 81.25 193 LYS A CA 1
ATOM 1451 C C . LYS A 1 193 ? -10.035 8.441 23.447 1.00 81.25 193 LYS A C 1
ATOM 1453 O O . LYS A 1 193 ? -9.590 7.775 22.516 1.00 81.25 193 LYS A O 1
ATOM 1458 N N . ASP A 1 194 ? -9.645 8.257 24.706 1.00 82.50 194 ASP A N 1
ATOM 1459 C CA . ASP A 1 194 ? -8.593 7.306 25.098 1.00 82.50 194 ASP A CA 1
ATOM 1460 C C . ASP A 1 194 ? -8.938 5.862 24.695 1.00 82.50 194 ASP A C 1
ATOM 1462 O O . ASP A 1 194 ? -8.100 5.111 24.182 1.00 82.50 194 ASP A O 1
ATOM 1466 N N . TRP A 1 195 ? -10.198 5.452 24.884 1.00 81.81 195 TRP A N 1
ATOM 1467 C CA . TRP A 1 195 ? -10.669 4.133 24.453 1.00 81.81 195 TRP A CA 1
ATOM 1468 C C . TRP A 1 195 ? -10.603 3.959 22.939 1.00 81.81 195 TRP A C 1
ATOM 1470 O O . TRP A 1 195 ? -10.252 2.878 22.456 1.00 81.81 195 TRP A O 1
ATOM 1480 N N . ARG A 1 196 ? -10.921 5.009 22.183 1.00 80.12 196 ARG A N 1
ATOM 1481 C CA . ARG A 1 196 ? -10.827 5.005 2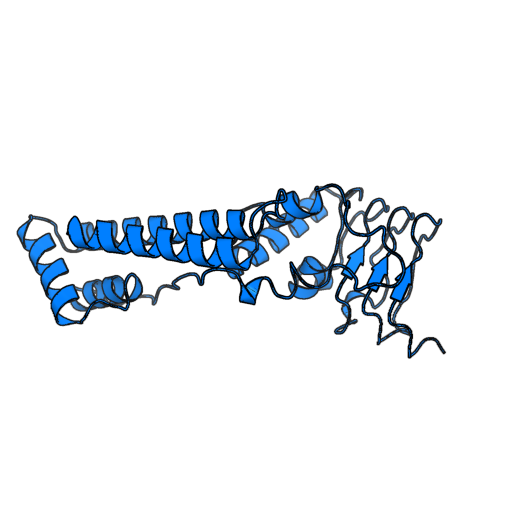0.723 1.00 80.12 196 ARG A CA 1
ATOM 1482 C C . ARG A 1 196 ? -9.385 4.865 20.264 1.00 80.12 196 ARG A C 1
ATOM 1484 O O . ARG A 1 196 ? -9.100 3.971 19.474 1.00 80.12 196 ARG A O 1
ATOM 1491 N N . GLU A 1 197 ? -8.488 5.688 20.794 1.00 81.94 197 GLU A N 1
ATOM 1492 C CA . GLU A 1 197 ? -7.057 5.623 20.479 1.00 81.94 197 GLU A CA 1
ATOM 1493 C C . GLU A 1 197 ? -6.486 4.237 20.805 1.00 81.94 197 GLU A C 1
ATOM 1495 O O . GLU A 1 197 ? -5.738 3.662 20.015 1.00 81.94 197 GLU A O 1
ATOM 1500 N N . SER A 1 198 ? -6.930 3.639 21.914 1.00 82.44 198 SER A N 1
ATOM 1501 C CA . SER A 1 198 ? -6.551 2.279 22.301 1.00 82.44 198 SER A CA 1
ATOM 1502 C C . SER A 1 198 ? -7.113 1.194 21.364 1.00 82.44 198 SER A C 1
ATOM 1504 O O . SER A 1 198 ? -6.406 0.232 21.072 1.00 82.44 198 SER A O 1
ATOM 1506 N N . ASP A 1 199 ? -8.369 1.299 20.893 1.00 80.31 199 ASP A N 1
ATOM 1507 C CA . ASP A 1 199 ? -8.942 0.360 19.895 1.00 80.31 199 ASP A CA 1
ATOM 1508 C C . ASP A 1 199 ? -8.236 0.481 18.542 1.00 80.31 199 ASP A C 1
ATOM 1510 O O . ASP A 1 199 ? -7.913 -0.530 17.918 1.00 80.31 199 ASP A O 1
ATOM 1514 N N . GLU A 1 200 ? -7.943 1.706 18.101 1.00 83.31 200 GLU A N 1
ATOM 1515 C CA . GLU A 1 200 ? -7.212 1.940 16.860 1.00 83.31 200 GLU A CA 1
ATOM 1516 C C . GLU A 1 200 ? -5.790 1.370 16.942 1.00 83.31 200 GLU A C 1
ATOM 1518 O O . GLU A 1 200 ? -5.363 0.644 16.040 1.00 83.31 200 GLU A O 1
ATOM 1523 N N . ALA A 1 201 ? -5.067 1.647 18.031 1.00 83.88 201 ALA A N 1
ATOM 1524 C CA . ALA A 1 201 ? -3.721 1.128 18.246 1.00 83.88 201 ALA A CA 1
ATOM 1525 C C . ALA A 1 201 ? -3.699 -0.408 18.243 1.00 83.88 201 ALA A C 1
ATOM 1527 O O . ALA A 1 201 ? -2.863 -1.009 17.562 1.00 83.88 201 ALA A O 1
ATOM 1528 N N . LEU A 1 202 ? -4.647 -1.046 18.940 1.00 82.75 202 LEU A N 1
ATOM 1529 C CA . LEU A 1 202 ? -4.794 -2.501 18.947 1.00 82.75 202 LEU A CA 1
ATOM 1530 C C . LEU A 1 202 ? -5.119 -3.040 17.549 1.00 82.75 202 LEU A C 1
ATOM 1532 O O . LEU A 1 202 ? -4.471 -3.977 17.088 1.00 82.75 202 LEU A O 1
ATOM 1536 N N . THR A 1 203 ? -6.070 -2.422 16.844 1.00 83.69 203 THR A N 1
ATOM 1537 C CA . THR A 1 203 ? -6.457 -2.811 15.479 1.00 83.69 203 THR A CA 1
ATOM 1538 C C . THR A 1 203 ? -5.254 -2.761 14.538 1.00 83.69 203 THR A C 1
ATOM 1540 O O . THR A 1 203 ? -5.005 -3.717 13.807 1.00 83.69 203 THR A O 1
ATOM 1543 N N . ARG A 1 204 ? -4.439 -1.700 14.611 1.00 85.19 204 ARG A N 1
ATOM 1544 C CA . ARG A 1 204 ? -3.203 -1.579 13.822 1.00 85.19 204 ARG A CA 1
ATOM 1545 C C . ARG A 1 204 ? -2.175 -2.651 14.176 1.00 85.19 204 ARG A C 1
ATOM 1547 O O . ARG A 1 204 ? -1.545 -3.206 13.279 1.00 85.19 204 ARG A O 1
ATOM 1554 N N . GLN A 1 205 ? -1.996 -2.972 15.456 1.00 83.88 205 GLN A N 1
ATOM 1555 C CA . GLN A 1 205 ? -1.081 -4.041 15.876 1.00 83.88 205 GLN A CA 1
ATOM 1556 C C . GLN A 1 205 ? -1.530 -5.413 15.362 1.00 83.88 205 GLN A C 1
ATOM 1558 O O . GLN A 1 205 ? -0.717 -6.166 14.820 1.00 83.88 205 GLN A O 1
ATOM 1563 N N . LEU A 1 206 ? -2.823 -5.713 15.480 1.00 78.62 206 LEU A N 1
ATOM 1564 C CA . LEU A 1 206 ? -3.428 -6.943 14.980 1.00 78.62 206 LEU A CA 1
ATOM 1565 C C . LEU A 1 206 ? -3.318 -7.046 13.457 1.00 78.62 206 LEU A C 1
ATOM 1567 O O . LEU A 1 206 ? -2.875 -8.073 12.948 1.00 78.62 206 LEU A O 1
ATOM 1571 N N . ASN A 1 207 ? -3.609 -5.962 12.737 1.00 81.75 207 ASN A N 1
ATOM 1572 C CA . ASN A 1 207 ? -3.413 -5.870 11.292 1.00 81.75 207 ASN A CA 1
ATOM 1573 C C . ASN A 1 207 ? -1.947 -6.093 10.906 1.00 81.75 207 ASN A C 1
ATOM 1575 O O . ASN A 1 207 ? -1.666 -6.847 9.980 1.00 81.75 207 ASN A O 1
ATOM 1579 N N . GLY A 1 208 ? -0.996 -5.537 11.661 1.00 74.62 208 GLY A N 1
ATOM 1580 C CA . GLY A 1 208 ? 0.428 -5.819 11.485 1.00 74.62 208 GLY A CA 1
ATOM 1581 C C . GLY A 1 208 ? 0.792 -7.294 11.680 1.00 74.62 208 GLY A C 1
ATOM 1582 O O . GLY A 1 208 ? 1.648 -7.815 10.968 1.00 74.62 208 GLY A O 1
ATOM 1583 N N . TRP A 1 209 ? 0.150 -7.988 12.621 1.00 74.75 209 TRP A N 1
ATOM 1584 C CA . TRP A 1 209 ? 0.359 -9.420 12.848 1.00 74.75 209 TRP A CA 1
ATOM 1585 C C . TRP A 1 209 ? -0.268 -10.296 11.754 1.00 74.75 209 TRP A C 1
ATOM 1587 O O . TRP A 1 209 ? 0.377 -11.240 11.289 1.00 74.75 209 TRP A O 1
ATOM 1597 N N . ILE A 1 210 ? -1.478 -9.959 11.297 1.00 71.81 210 ILE A N 1
ATOM 1598 C CA . ILE A 1 210 ? -2.125 -10.594 10.137 1.00 71.81 210 ILE A CA 1
ATOM 1599 C C . ILE A 1 210 ? -1.233 -10.441 8.903 1.00 71.81 210 ILE A C 1
ATOM 1601 O O . ILE A 1 210 ? -1.001 -11.405 8.178 1.00 71.81 210 ILE A O 1
ATOM 1605 N N . PHE A 1 211 ? -0.679 -9.243 8.716 1.00 69.62 211 PHE A N 1
ATOM 1606 C CA . PHE A 1 211 ? 0.098 -8.864 7.545 1.00 69.62 211 PHE A CA 1
ATOM 1607 C C . PHE A 1 211 ? 1.516 -9.466 7.486 1.00 69.62 211 PHE A C 1
ATOM 1609 O O . PHE A 1 211 ? 2.119 -9.539 6.415 1.00 69.62 211 PHE A O 1
ATOM 1616 N N . LYS A 1 212 ? 2.073 -9.950 8.604 1.00 66.56 212 LYS A N 1
ATOM 1617 C CA . LYS A 1 212 ? 3.347 -10.690 8.582 1.00 66.56 212 LYS A CA 1
ATOM 1618 C C . LYS A 1 212 ? 3.154 -12.027 7.857 1.00 66.56 212 LYS A C 1
ATOM 1620 O O . LYS A 1 212 ? 2.282 -12.791 8.262 1.00 66.56 212 LYS A O 1
ATOM 1625 N N . PRO A 1 213 ? 3.972 -12.403 6.865 1.00 56.22 213 PRO A N 1
ATOM 1626 C CA . PRO A 1 213 ? 3.821 -13.702 6.226 1.00 56.22 213 PRO A CA 1
ATOM 1627 C C . PRO A 1 213 ? 4.084 -14.829 7.223 1.00 56.22 213 PRO A C 1
ATOM 1629 O O . PRO A 1 213 ? 4.811 -14.688 8.213 1.00 56.22 213 PRO A O 1
ATOM 1632 N N . ALA A 1 214 ? 3.387 -15.940 7.009 1.00 53.28 214 ALA A N 1
ATOM 1633 C CA . ALA A 1 214 ? 3.342 -17.014 7.973 1.00 53.28 214 ALA A CA 1
ATOM 1634 C C . ALA A 1 214 ? 4.724 -17.635 8.184 1.00 53.28 214 ALA A C 1
ATOM 1636 O O . ALA A 1 214 ? 5.265 -18.289 7.297 1.00 53.28 214 ALA A O 1
ATOM 1637 N N . ALA A 1 215 ? 5.253 -17.523 9.404 1.00 47.28 215 ALA A N 1
ATOM 1638 C CA . ALA A 1 215 ? 6.195 -18.502 9.923 1.00 47.28 215 ALA A CA 1
ATOM 1639 C C . ALA A 1 215 ? 5.434 -19.835 10.089 1.00 47.28 215 ALA A C 1
ATOM 1641 O O . ALA A 1 215 ? 4.907 -20.151 11.150 1.00 47.28 215 ALA A O 1
ATOM 1642 N N . ALA A 1 216 ? 5.271 -20.539 8.970 1.00 46.38 216 ALA A N 1
ATOM 1643 C CA . ALA A 1 216 ? 5.002 -21.965 8.787 1.00 46.38 216 ALA A CA 1
ATOM 1644 C C . ALA A 1 216 ? 3.848 -22.686 9.531 1.00 46.38 216 ALA A C 1
ATOM 1646 O O . ALA A 1 216 ? 3.688 -23.877 9.284 1.00 46.38 216 ALA A O 1
ATOM 1647 N N . ARG A 1 217 ? 3.026 -22.072 10.400 1.00 48.41 217 ARG A N 1
ATOM 1648 C CA . ARG A 1 217 ? 2.024 -22.851 11.177 1.00 48.41 217 ARG A CA 1
ATOM 1649 C C . ARG A 1 217 ? 0.599 -22.311 11.299 1.00 48.41 217 ARG A C 1
ATOM 1651 O O . ARG A 1 217 ? -0.241 -23.033 11.819 1.00 48.41 217 ARG A O 1
ATOM 1658 N N . VAL A 1 218 ? 0.300 -21.096 10.841 1.00 54.56 218 VAL A N 1
ATOM 1659 C CA . VAL A 1 218 ? -1.036 -20.494 11.021 1.00 54.56 218 VAL A CA 1
ATOM 1660 C C . VAL A 1 218 ? -1.457 -19.789 9.738 1.00 54.56 218 VAL A C 1
ATOM 1662 O O . VAL A 1 218 ? -0.695 -18.954 9.241 1.00 54.56 218 VAL A O 1
ATOM 1665 N N . SER A 1 219 ? -2.636 -20.130 9.208 1.00 62.53 219 SER A N 1
ATOM 1666 C CA . SER A 1 219 ? -3.173 -19.519 7.987 1.00 62.53 219 SER A CA 1
ATOM 1667 C C . SER A 1 219 ? -3.568 -18.055 8.222 1.00 62.53 219 SER A C 1
ATOM 1669 O O . SER A 1 219 ? -3.817 -17.644 9.356 1.00 62.53 219 SER A O 1
ATOM 1671 N N . THR A 1 220 ? -3.654 -17.247 7.160 1.00 61.25 220 THR A N 1
ATOM 1672 C CA . THR A 1 220 ? -4.142 -15.858 7.260 1.00 61.25 220 THR A CA 1
ATOM 1673 C C . THR A 1 220 ? -5.551 -15.808 7.858 1.00 61.25 220 THR A C 1
ATOM 1675 O O . THR A 1 220 ? -5.814 -14.966 8.709 1.00 61.25 220 THR A O 1
ATOM 1678 N N . GLN A 1 221 ? -6.423 -16.757 7.502 1.00 60.47 221 GLN A N 1
ATOM 1679 C CA . GLN A 1 221 ? -7.799 -16.829 8.003 1.00 60.47 221 GLN A CA 1
ATOM 1680 C C . GLN A 1 221 ? -7.857 -17.068 9.520 1.00 60.47 221 GLN A C 1
ATOM 1682 O O . GLN A 1 221 ? -8.613 -16.399 10.223 1.00 60.47 221 GLN A O 1
ATOM 1687 N N . ASP A 1 222 ? -7.007 -17.955 10.044 1.00 62.59 222 ASP A N 1
ATOM 1688 C CA . ASP A 1 222 ? -6.922 -18.221 11.487 1.00 62.59 222 ASP A CA 1
ATOM 1689 C C . ASP A 1 222 ? -6.421 -16.994 12.259 1.00 62.59 222 ASP A C 1
ATOM 1691 O O . ASP A 1 222 ? -6.848 -16.733 13.388 1.00 62.59 222 ASP A O 1
ATOM 1695 N N . ARG A 1 223 ? -5.526 -16.206 11.648 1.00 66.31 223 ARG A N 1
ATOM 1696 C CA . ARG A 1 223 ? -5.042 -14.945 12.228 1.00 66.31 223 ARG A CA 1
ATOM 1697 C C . ARG A 1 223 ? -6.126 -13.887 12.253 1.00 66.31 223 ARG A C 1
ATOM 1699 O O . ARG A 1 223 ? -6.288 -13.237 13.278 1.00 66.31 223 ARG A O 1
ATOM 1706 N N . VAL A 1 224 ? -6.886 -13.743 11.171 1.00 61.72 224 VAL A N 1
ATOM 1707 C CA . VAL A 1 224 ? -8.034 -12.828 11.124 1.00 61.72 224 VAL A CA 1
ATOM 1708 C C . VAL A 1 224 ? -9.039 -13.193 12.214 1.00 61.72 224 VAL A C 1
ATOM 1710 O O . VAL A 1 224 ? -9.407 -12.336 13.013 1.00 61.72 224 VAL A O 1
ATOM 1713 N N . PHE A 1 225 ? -9.401 -14.472 12.329 1.00 63.53 225 PHE A N 1
ATOM 1714 C CA . PHE A 1 225 ? -10.326 -14.941 13.361 1.00 63.53 225 PHE A CA 1
ATOM 1715 C C . PHE A 1 225 ? -9.798 -14.698 14.784 1.00 63.53 225 PHE A C 1
ATOM 1717 O O . PHE A 1 225 ? -10.518 -14.205 15.652 1.00 63.53 225 PHE A O 1
ATOM 1724 N N . THR A 1 226 ? -8.519 -14.991 15.030 1.00 71.31 226 THR A N 1
ATOM 1725 C CA . THR A 1 226 ? -7.880 -14.736 16.332 1.00 71.31 226 THR A CA 1
ATOM 1726 C C . THR A 1 226 ? -7.851 -13.242 16.657 1.00 71.31 226 THR A C 1
ATOM 1728 O O . THR A 1 226 ? -8.140 -12.846 17.784 1.00 71.31 226 THR A O 1
ATOM 1731 N N . ALA A 1 227 ? -7.541 -12.405 15.669 1.00 74.38 227 ALA A N 1
ATOM 1732 C CA . ALA A 1 227 ? -7.505 -10.960 15.819 1.00 74.38 227 ALA A CA 1
ATOM 1733 C C . ALA A 1 227 ? -8.893 -10.375 16.124 1.00 74.38 227 ALA A C 1
ATOM 1735 O O . ALA A 1 227 ? -9.002 -9.527 17.007 1.00 74.38 227 ALA A O 1
ATOM 1736 N N . MET A 1 228 ? -9.950 -10.869 15.466 1.00 70.19 228 MET A N 1
ATOM 1737 C CA . MET A 1 228 ? -11.337 -10.505 15.786 1.00 70.19 228 MET A CA 1
ATOM 1738 C C . MET A 1 228 ? -11.657 -10.818 17.251 1.00 70.19 228 MET A C 1
ATOM 1740 O O . MET A 1 228 ? -12.021 -9.918 17.998 1.00 70.19 228 MET A O 1
ATOM 1744 N N . ARG A 1 229 ? -11.376 -12.044 17.712 1.00 76.44 229 ARG A N 1
ATOM 1745 C CA . ARG A 1 229 ? -11.631 -12.442 19.108 1.00 76.44 229 ARG A CA 1
ATOM 1746 C C . ARG A 1 229 ? -10.873 -11.601 20.137 1.00 76.44 229 ARG A C 1
ATOM 1748 O O . ARG A 1 229 ? -11.417 -11.309 21.198 1.00 76.44 229 ARG A O 1
ATOM 1755 N N . ILE A 1 230 ? -9.621 -11.232 19.852 1.00 75.94 230 ILE A N 1
ATOM 1756 C CA . ILE A 1 230 ? -8.836 -10.355 20.737 1.00 75.94 230 ILE A CA 1
ATOM 1757 C C . ILE A 1 230 ? -9.489 -8.973 20.817 1.00 75.94 230 ILE A C 1
ATOM 1759 O O . ILE A 1 230 ? -9.636 -8.431 21.912 1.00 75.94 230 ILE A O 1
ATOM 1763 N N . ARG A 1 231 ? -9.907 -8.417 19.674 1.00 74.19 231 ARG A N 1
ATOM 1764 C CA . ARG A 1 231 ? -10.581 -7.119 19.622 1.00 74.19 231 ARG A CA 1
ATOM 1765 C C . ARG A 1 231 ? -11.908 -7.142 20.384 1.00 74.19 231 ARG A C 1
ATOM 1767 O O . ARG A 1 231 ? -12.131 -6.256 21.205 1.00 74.19 231 ARG A O 1
ATOM 1774 N N . ASP A 1 232 ? -12.733 -8.163 20.167 1.00 72.25 232 ASP A N 1
ATOM 1775 C CA . ASP A 1 232 ? -14.047 -8.303 20.805 1.00 72.25 232 ASP A CA 1
ATOM 1776 C C . ASP A 1 232 ? -13.913 -8.452 22.329 1.00 72.25 232 ASP A C 1
ATOM 1778 O O . ASP A 1 232 ? -14.578 -7.748 23.086 1.00 72.25 232 ASP A O 1
ATOM 1782 N N . CYS A 1 233 ? -12.948 -9.253 22.795 1.00 70.31 233 CYS A N 1
ATOM 1783 C CA . CYS A 1 233 ? -12.630 -9.382 24.220 1.00 70.31 233 CYS A CA 1
ATOM 1784 C C . CYS A 1 233 ? -12.219 -8.038 24.852 1.00 70.31 233 CYS A C 1
ATOM 1786 O O . CYS A 1 233 ? -12.641 -7.701 25.960 1.00 70.31 233 CYS A O 1
ATOM 1788 N N . CYS A 1 234 ? -11.430 -7.217 24.149 1.00 67.56 234 CYS A N 1
ATOM 1789 C CA . CYS A 1 234 ? -11.079 -5.882 24.635 1.00 67.56 234 CYS A CA 1
ATOM 1790 C C . CYS A 1 234 ? -12.292 -4.943 24.730 1.00 67.56 234 CYS A C 1
ATOM 1792 O O . CYS A 1 234 ? -12.314 -4.082 25.611 1.00 67.56 234 CYS A O 1
ATOM 1794 N N . VAL A 1 235 ? -13.292 -5.098 23.859 1.00 67.62 235 VAL A N 1
ATOM 1795 C CA . VAL A 1 235 ? -14.556 -4.351 23.935 1.00 67.62 235 VAL A CA 1
ATOM 1796 C C . VAL A 1 235 ? -15.394 -4.828 25.126 1.00 67.62 235 VAL A C 1
ATOM 1798 O O . VAL A 1 235 ? -15.861 -4.000 25.906 1.00 67.62 235 VAL A O 1
ATOM 1801 N N . GLU A 1 236 ? -15.522 -6.140 25.329 1.00 64.69 236 GLU A N 1
ATOM 1802 C CA . GLU A 1 236 ? -16.247 -6.725 26.466 1.00 64.69 236 GLU A CA 1
ATOM 1803 C C . GLU A 1 236 ? -15.648 -6.319 27.816 1.00 64.69 236 GLU A C 1
ATOM 1805 O O . GLU A 1 236 ? -16.375 -5.904 28.719 1.00 64.69 236 GLU A O 1
ATOM 1810 N N . LEU A 1 237 ? -14.319 -6.359 27.950 1.00 60.69 237 LEU A N 1
ATOM 1811 C CA . LEU A 1 237 ? -13.640 -5.905 29.164 1.00 60.69 237 LEU A CA 1
ATOM 1812 C C . LEU A 1 237 ? -13.944 -4.431 29.453 1.00 60.69 237 LEU A C 1
ATOM 1814 O O . LEU A 1 237 ? -14.226 -4.085 30.596 1.00 60.69 237 LEU A O 1
ATOM 1818 N N . ARG A 1 238 ? -13.964 -3.560 28.437 1.00 65.25 238 ARG A N 1
ATOM 1819 C CA . ARG A 1 238 ? -14.326 -2.143 28.623 1.00 65.25 238 ARG A CA 1
ATOM 1820 C C . ARG A 1 238 ? -15.771 -1.977 29.082 1.00 65.25 238 ARG A C 1
ATOM 1822 O O . ARG A 1 238 ? -16.009 -1.173 29.973 1.00 65.25 238 ARG A O 1
ATOM 1829 N N . ASN A 1 239 ? -16.703 -2.758 28.539 1.00 58.81 239 ASN A N 1
ATOM 1830 C CA . ASN A 1 239 ? -18.102 -2.735 28.974 1.00 58.81 239 ASN A CA 1
ATOM 1831 C C . ASN A 1 239 ? -18.280 -3.255 30.413 1.00 58.81 239 ASN A C 1
ATOM 1833 O O . ASN A 1 239 ? -19.204 -2.829 31.093 1.00 58.81 239 ASN A O 1
ATOM 1837 N N . ASN A 1 240 ? -17.397 -4.145 30.884 1.00 54.19 240 ASN A N 1
ATOM 1838 C CA . ASN A 1 240 ? -17.423 -4.678 32.252 1.00 54.19 240 ASN A CA 1
ATOM 1839 C C . ASN A 1 240 ? -16.748 -3.763 33.293 1.00 54.19 240 ASN A C 1
ATOM 1841 O O . ASN A 1 240 ? -17.029 -3.899 34.481 1.00 54.19 240 ASN A O 1
ATOM 1845 N N . PHE A 1 241 ? -15.849 -2.865 32.869 1.00 46.84 241 PHE A N 1
ATOM 1846 C CA . PHE A 1 241 ? -15.207 -1.858 33.733 1.00 46.84 241 PHE A CA 1
ATOM 1847 C C . PHE A 1 241 ? -15.912 -0.494 33.728 1.00 46.84 241 PHE A C 1
ATOM 1849 O O . PHE A 1 241 ? -15.588 0.359 34.559 1.00 46.84 241 PHE A O 1
ATOM 1856 N N . VAL A 1 242 ? -16.852 -0.284 32.799 1.00 42.22 242 VAL A N 1
ATOM 1857 C CA . VAL A 1 242 ? -17.953 0.670 32.966 1.00 42.22 242 VAL A CA 1
ATOM 1858 C C . VAL A 1 242 ? -19.040 -0.105 33.662 1.00 42.22 242 VAL A C 1
ATOM 1860 O O . VAL A 1 242 ? -18.874 -0.461 34.840 1.00 42.22 242 VAL A O 1
#

Secondary structure (DSSP, 8-state):
--TT--EEE-TTS--S--B-TT-TT-SEEE-TTS---SPPBTGGG-TT--EEE--SS------HHHHH-HHHHHTEE-TT----HHHHHHHHHHHHHHHHHHTPPTTHHHHHHTS--TT---TTS--STTTTTTHHHHSPPP-PPPP---SHHHHHHHHHHH-TTS-HHHHHHHHHHHHHTT--HHHHHHHHHHHHHHHHHHHHHHHHHHHSPP-SS--HHHHHHHHHHHHHHHHHHHHHH-

InterPro domains:
  IPR001611 Leucine-rich repeat [PF13855] (5-59)
  IPR001611 Leucine-rich repeat [PS51450] (25-46)
  IPR003591 Leucine-rich repeat, typical subtype [SM00369] (2-22)
  IPR003591 Leucine-rich repeat, typical subtype [SM00369] (23-45)
  IPR003591 Leucine-rich repeat, typical subtype [SM00369] (46-69)
  IPR032675 Leucine-rich repeat domain superfamily [G3DSA:3.80.10.10] (1-100)
  IPR050216 Leucine-rich repeat domain-containing protein [PTHR48051] (2-84)

Sequence (242 aa):
MLKALEFLNLRRNRLTALDVTAMPKLEVLDLSGNSLQTWPAGAENLSGLKWLDLRDNSLDSLPERVLAIDSVLLKSHLTGNPFSAEAEAALTTARGRIEASNGLPRGALKSYESQPAGYLVAANTSVPGTAFSRIHEFLLPLRTASSAAEGSAGLVRRLRELNPDLSQEQAQHCIARLGGAGLDEAQIDARIKDWRESDEALTRQLNGWIFKPAAARVSTQDRVFTAMRIRDCCVELRNNFV

Radius of gyration: 23.11 Å; chains: 1; bounding box: 52×42×71 Å

pLDDT: mean 78.11, std 16.35, range [30.91, 98.25]

Foldseek 3Di:
DQQQDQEDAPAQDADQEAECLSHLNHQEDHHANYAHQADHHCLLVNPNHQAAEPHQYAHQAYDVSCLVDLNNLLRYQYHNYNHDPVRVVSNLVSVVVNCVQLLADRCLSVVQSPDPPPDPPDPPDDDPPDLRVCLSVQADDQLDDDDDDDDPVNLLVLLCSLPVPDDSVLSSVVSVVCVVVVDDPVNSVVVSVVSSVVLSVLSNVLSSVLSPPDPPDADSVRSSVVSVVVSVVSVVVVSVVD